Protein AF-A0A9D4IHL2-F1 (afdb_monomer_lite)

Radius of gyration: 20.91 Å; chains: 1; bounding box: 48×51×82 Å

Organism: Dreissena polymorpha (NCBI:txid45954)

Secondary structure (DSSP, 8-state):
------SHHHHTS-------STT---------SSPPPTT-EEEEEE--B-TTSPBPPPEEEEEEEPPPS---GGGTT---EEE--S-----BTTTB-TTSSTT-PPS-----PPPEE--TTSTT--S--EEEEEE-SSEEEEEEE--HHHHHT----EEEEEEEETTS-TTTTTS-TTTS-S-EEEET-SEEEEEPPTT--PPTT-EEEEEEEEESSSSEEEEEEPPPEE---PPP-----

Structure (mmCIF, N/CA/C/O backbone):
data_AF-A0A9D4IHL2-F1
#
_entry.id   AF-A0A9D4IHL2-F1
#
loop_
_atom_site.group_PDB
_atom_site.id
_atom_site.type_symbol
_atom_site.label_atom_id
_atom_site.label_alt_id
_atom_site.label_comp_id
_atom_site.label_asym_id
_atom_site.label_entity_id
_atom_site.label_seq_id
_atom_site.pdbx_PDB_ins_code
_atom_site.Cartn_x
_atom_site.Cartn_y
_atom_site.Cartn_z
_atom_site.occupancy
_atom_site.B_iso_or_equiv
_atom_site.auth_seq_id
_atom_site.auth_comp_id
_atom_site.auth_asym_id
_atom_site.auth_atom_id
_atom_site.pdbx_PDB_model_num
ATOM 1 N N . MET A 1 1 ? -15.116 -13.081 22.388 1.00 42.91 1 MET A N 1
ATOM 2 C CA . MET A 1 1 ? -14.919 -13.035 20.922 1.00 42.91 1 MET A CA 1
ATOM 3 C C . MET A 1 1 ? -14.470 -11.629 20.560 1.00 42.91 1 MET A C 1
ATOM 5 O O . MET A 1 1 ? -15.199 -10.700 20.874 1.00 42.91 1 MET A O 1
ATOM 9 N N . SER A 1 2 ? -13.275 -11.463 19.988 1.00 58.19 2 SER A N 1
ATOM 10 C CA . SER A 1 2 ? -12.812 -10.169 19.458 1.00 58.19 2 SER A CA 1
ATOM 11 C C . SER A 1 2 ? -13.475 -9.947 18.096 1.00 58.19 2 SER A C 1
ATOM 13 O O . SER A 1 2 ? -13.443 -10.844 17.255 1.00 58.19 2 SER A O 1
ATOM 15 N N . ARG A 1 3 ? -14.146 -8.805 17.913 1.00 71.06 3 ARG A N 1
ATOM 16 C CA . ARG A 1 3 ? -14.718 -8.399 16.623 1.00 71.06 3 ARG A CA 1
ATOM 17 C C . ARG A 1 3 ? -13.633 -7.654 15.849 1.00 71.06 3 ARG A C 1
ATOM 19 O O . ARG A 1 3 ? -12.960 -6.802 16.420 1.00 71.06 3 ARG A O 1
ATOM 26 N N . LYS A 1 4 ? -13.454 -7.994 14.575 1.00 71.06 4 LYS A N 1
ATOM 27 C CA . LYS A 1 4 ? -12.525 -7.324 13.661 1.00 71.06 4 LYS A CA 1
ATOM 28 C C . LYS A 1 4 ? -13.296 -6.838 12.444 1.00 71.06 4 LYS A C 1
ATOM 30 O O . LYS A 1 4 ? -14.158 -7.557 11.947 1.00 71.06 4 LYS A O 1
ATOM 35 N N . TYR A 1 5 ? -12.949 -5.644 11.985 1.00 71.88 5 TYR A N 1
ATOM 36 C CA . TYR A 1 5 ? -13.487 -5.023 10.782 1.00 71.88 5 TYR A CA 1
ATOM 37 C C . TYR A 1 5 ? -12.312 -4.474 9.965 1.00 71.88 5 TYR A C 1
ATOM 39 O O . TYR A 1 5 ? -11.357 -3.939 10.529 1.00 71.88 5 TYR A O 1
ATOM 47 N N . SER A 1 6 ? -12.384 -4.604 8.648 1.00 66.38 6 SER A N 1
ATOM 48 C CA . SER A 1 6 ? -11.385 -4.216 7.661 1.00 66.38 6 SER A CA 1
ATOM 49 C C . SER A 1 6 ? -11.986 -3.279 6.602 1.00 66.38 6 SER A C 1
ATOM 51 O O . SER A 1 6 ? -12.246 -3.677 5.468 1.00 66.38 6 SER A O 1
ATOM 53 N N . GLY A 1 7 ? -12.130 -1.994 6.934 1.00 68.31 7 GLY A N 1
ATOM 54 C CA . GLY A 1 7 ? -12.390 -0.955 5.935 1.00 68.31 7 GLY A CA 1
ATOM 55 C C . GLY A 1 7 ? -13.841 -0.506 5.802 1.00 68.31 7 GLY A C 1
ATOM 56 O O . GLY A 1 7 ? -14.363 0.166 6.691 1.00 68.31 7 GLY A O 1
ATOM 57 N N . GLN A 1 8 ? -14.436 -0.739 4.626 1.00 68.75 8 GLN A N 1
ATOM 58 C CA . GLN A 1 8 ? -15.663 -0.060 4.187 1.00 68.75 8 GLN A CA 1
ATOM 59 C C . GLN A 1 8 ? -16.888 -0.416 5.027 1.00 68.75 8 GLN A C 1
ATOM 61 O O . GLN A 1 8 ? -17.787 0.407 5.170 1.00 68.75 8 GLN A O 1
ATOM 66 N N . GLU A 1 9 ? -16.915 -1.609 5.608 1.00 74.19 9 GLU A N 1
ATOM 67 C CA . GLU A 1 9 ? -17.989 -2.064 6.476 1.00 74.19 9 GLU A CA 1
ATOM 68 C C . GLU A 1 9 ? -18.107 -1.230 7.744 1.00 74.19 9 GLU A C 1
ATOM 70 O O . GLU A 1 9 ? -19.196 -1.196 8.297 1.00 74.19 9 GLU A O 1
ATOM 75 N N . LEU A 1 10 ? -17.034 -0.560 8.189 1.00 78.56 10 LEU A N 1
ATOM 76 C CA . LEU A 1 10 ? -17.039 0.257 9.399 1.00 78.56 10 LEU A CA 1
ATOM 77 C C . LEU A 1 10 ? -17.552 1.672 9.122 1.00 78.56 10 LEU A C 1
ATOM 79 O O . LEU A 1 10 ? -18.313 2.193 9.925 1.00 78.56 10 LEU A O 1
ATOM 83 N N . SER A 1 11 ? -17.143 2.297 8.014 1.00 79.88 11 SER A N 1
ATOM 84 C CA . SER A 1 11 ? -17.382 3.725 7.733 1.00 79.88 11 SER A CA 1
ATOM 85 C C . SER A 1 11 ? -18.196 4.010 6.464 1.00 79.88 11 SER A C 1
ATOM 87 O O . SER A 1 11 ? -18.212 5.146 5.993 1.00 79.88 11 SER A O 1
ATOM 89 N N . ASN A 1 12 ? -18.832 2.994 5.866 1.00 78.56 12 ASN A N 1
ATOM 90 C CA . ASN A 1 12 ? -19.433 3.062 4.522 1.00 78.56 12 ASN A CA 1
ATOM 91 C C . ASN A 1 12 ? -18.451 3.547 3.436 1.00 78.56 12 ASN A C 1
ATOM 93 O O . ASN A 1 12 ? -18.837 4.162 2.443 1.00 78.56 12 ASN A O 1
ATOM 97 N N . GLY A 1 13 ? -17.165 3.244 3.615 1.00 80.25 13 GLY A N 1
ATOM 98 C CA . GLY A 1 13 ? -16.110 3.592 2.671 1.00 80.25 13 GLY A CA 1
ATOM 99 C C . GLY A 1 13 ? -15.293 4.822 3.053 1.00 80.25 13 GLY A C 1
ATOM 100 O O . GLY A 1 13 ? -15.181 5.195 4.221 1.00 80.25 13 GLY A O 1
ATOM 101 N N . VAL A 1 14 ? -14.626 5.389 2.047 1.00 84.25 14 VAL A N 1
ATOM 102 C CA . VAL A 1 14 ? -13.670 6.491 2.205 1.00 84.25 14 VAL A CA 1
ATOM 103 C C . VAL A 1 14 ? -14.413 7.816 2.342 1.00 84.25 14 VAL A C 1
ATOM 105 O O . VAL A 1 14 ? -15.276 8.134 1.529 1.00 84.25 14 VAL A O 1
ATOM 108 N N . VAL A 1 15 ? -14.027 8.618 3.335 1.00 87.69 15 VAL A N 1
ATOM 109 C CA . VAL A 1 15 ? -14.507 9.996 3.492 1.00 87.69 15 VAL A CA 1
ATOM 110 C C . VAL A 1 15 ? -13.559 10.945 2.761 1.00 87.69 15 VAL A C 1
ATOM 112 O O . VAL A 1 15 ? -12.395 11.076 3.137 1.00 87.69 15 VAL A O 1
ATOM 115 N N . THR A 1 16 ? -14.059 11.619 1.724 1.00 87.94 16 THR A N 1
ATOM 116 C CA . THR A 1 16 ? -13.277 12.575 0.925 1.00 87.94 16 THR A CA 1
ATOM 117 C C . THR A 1 16 ? -13.463 13.996 1.440 1.00 87.94 16 THR A C 1
ATOM 119 O O . THR A 1 16 ? -14.585 14.479 1.581 1.00 87.94 16 THR A O 1
ATOM 122 N N . ILE A 1 17 ? -12.350 14.691 1.665 1.00 87.38 17 ILE A N 1
ATOM 123 C CA . ILE A 1 17 ? -12.327 16.081 2.121 1.00 87.38 17 ILE A CA 1
ATOM 124 C C . ILE A 1 17 ? -11.672 16.923 1.032 1.00 87.38 17 ILE A C 1
ATOM 126 O O . ILE A 1 17 ? -10.515 16.699 0.682 1.00 87.38 17 ILE A O 1
ATOM 130 N N . HIS A 1 18 ? -12.404 17.902 0.507 1.00 83.69 18 HIS A N 1
ATOM 131 C CA . HIS A 1 18 ? -11.857 18.849 -0.458 1.00 83.69 18 HIS A CA 1
ATOM 132 C C . HIS A 1 18 ? -11.190 19.994 0.297 1.00 83.69 18 HIS A C 1
ATOM 134 O O . HIS A 1 18 ? -11.844 20.686 1.076 1.00 83.69 18 HIS A O 1
ATOM 140 N N . ASN A 1 19 ? -9.890 20.179 0.075 1.00 74.81 19 ASN A N 1
ATOM 141 C CA . ASN A 1 19 ? -9.146 21.294 0.640 1.00 74.81 19 ASN A CA 1
ATOM 142 C C . ASN A 1 19 ? -8.837 22.323 -0.453 1.00 74.81 19 ASN A C 1
ATOM 144 O O . ASN A 1 19 ? -7.924 22.138 -1.254 1.00 74.81 19 ASN A O 1
ATOM 148 N N . ASP A 1 20 ? -9.611 23.402 -0.474 1.00 69.56 20 ASP A N 1
ATOM 149 C CA . ASP A 1 20 ? -9.481 24.538 -1.388 1.00 69.56 20 ASP A CA 1
ATOM 150 C C . ASP A 1 20 ? -8.708 25.720 -0.767 1.00 69.56 20 ASP A C 1
ATOM 152 O O . ASP A 1 20 ? -8.526 26.754 -1.412 1.00 69.56 20 ASP A O 1
ATOM 156 N N . ARG A 1 21 ? -8.257 25.606 0.494 1.00 60.16 21 ARG A N 1
ATOM 157 C CA . ARG A 1 21 ? -7.785 26.749 1.292 1.00 60.16 21 ARG A CA 1
ATOM 158 C C . ARG A 1 21 ? -6.400 26.521 1.888 1.00 60.16 21 ARG A C 1
ATOM 160 O O . ARG A 1 21 ? -6.173 25.611 2.678 1.00 60.16 21 ARG A O 1
ATOM 167 N N . ASN A 1 22 ? -5.488 27.442 1.572 1.00 65.12 22 ASN A N 1
ATOM 168 C CA . ASN A 1 22 ? -4.110 27.492 2.065 1.00 65.12 22 ASN A CA 1
ATOM 169 C C . ASN A 1 22 ? -4.016 27.373 3.602 1.00 65.12 22 ASN A C 1
ATOM 171 O O . ASN A 1 22 ? -4.168 28.362 4.318 1.00 65.12 22 ASN A O 1
ATOM 175 N N . GLY A 1 23 ? -3.715 26.168 4.095 1.00 63.47 23 GLY A N 1
ATOM 176 C CA . GLY A 1 23 ? -3.166 25.929 5.434 1.00 63.47 23 GLY A CA 1
ATOM 177 C C . GLY A 1 23 ? -4.113 26.109 6.624 1.00 63.47 23 GLY A C 1
ATOM 178 O O . GLY A 1 23 ? -3.626 26.268 7.740 1.00 63.47 23 GLY A O 1
ATOM 179 N N . ARG A 1 24 ? -5.439 26.104 6.431 1.00 74.56 24 ARG A N 1
ATOM 180 C CA . ARG A 1 24 ? -6.391 26.105 7.557 1.00 74.56 24 ARG A CA 1
ATOM 181 C C . ARG A 1 24 ? -6.665 24.690 8.060 1.00 74.56 24 ARG A C 1
ATOM 183 O O . ARG A 1 24 ? -6.674 23.742 7.280 1.00 74.56 24 ARG A O 1
ATOM 190 N N . GLU A 1 25 ? -6.914 24.578 9.362 1.00 78.56 25 GLU A N 1
ATOM 191 C CA . GLU A 1 25 ? -7.430 23.357 9.978 1.00 78.56 25 GLU A CA 1
ATOM 192 C C . GLU A 1 25 ? -8.801 23.014 9.383 1.00 78.56 25 GLU A C 1
ATOM 194 O O . GLU A 1 25 ? -9.653 23.893 9.215 1.00 78.56 25 GLU A O 1
ATOM 199 N N . ILE A 1 26 ? -8.997 21.740 9.040 1.00 81.06 26 ILE A N 1
ATOM 200 C CA . ILE A 1 26 ? -10.263 21.223 8.527 1.00 81.06 26 ILE A CA 1
ATOM 201 C C . ILE A 1 26 ? -10.785 20.198 9.518 1.00 81.06 26 ILE A C 1
ATOM 203 O O . ILE A 1 26 ? -10.119 19.205 9.808 1.00 81.06 26 ILE A O 1
ATOM 207 N N . GLN A 1 27 ? -12.002 20.431 9.994 1.00 82.88 27 GLN A N 1
ATOM 208 C CA . GLN A 1 27 ? -12.731 19.479 10.810 1.00 82.88 27 GLN A CA 1
ATOM 209 C C . GLN A 1 27 ? -13.639 18.632 9.917 1.00 82.88 27 GLN A C 1
ATOM 211 O O . GLN A 1 27 ? -14.297 19.146 9.013 1.00 82.88 27 GLN A O 1
ATOM 216 N N . THR A 1 28 ? -13.679 17.331 10.182 1.00 85.50 28 THR A N 1
ATOM 217 C CA . THR A 1 28 ? -14.562 16.385 9.497 1.00 85.50 28 THR A CA 1
ATOM 218 C C . THR A 1 28 ? -15.201 15.437 10.505 1.00 85.50 28 THR A C 1
ATOM 220 O O . THR A 1 28 ? -14.764 15.347 11.655 1.00 85.50 28 THR A O 1
ATOM 223 N N . SER A 1 29 ? -16.226 14.711 10.072 1.00 85.81 29 SER A N 1
ATOM 224 C CA . SER A 1 29 ? -16.880 13.672 10.861 1.00 85.81 29 SER A CA 1
ATOM 225 C C . SER A 1 29 ? -16.954 12.388 10.050 1.00 85.81 29 SER A C 1
ATOM 227 O O . SER A 1 29 ? -17.260 12.409 8.859 1.00 85.81 29 SER A O 1
ATOM 229 N N . ILE A 1 30 ? -16.663 11.269 10.707 1.00 85.19 30 ILE A N 1
ATOM 230 C CA . ILE A 1 30 ? -16.758 9.932 10.125 1.00 85.19 30 ILE A CA 1
ATOM 231 C C . ILE A 1 30 ? -17.930 9.239 10.808 1.00 85.19 30 ILE A C 1
ATOM 233 O O . ILE A 1 30 ? -17.963 9.138 12.033 1.00 85.19 30 ILE A O 1
ATOM 237 N N . PHE A 1 31 ? -18.890 8.776 10.014 1.00 84.94 31 PHE A N 1
ATOM 238 C CA . PHE A 1 31 ? -20.023 8.007 10.512 1.00 84.94 31 PHE A CA 1
ATOM 239 C C . PHE A 1 31 ? -19.675 6.529 10.474 1.00 84.94 31 PHE A C 1
ATOM 241 O O . PHE A 1 31 ? -19.262 6.022 9.432 1.00 84.94 31 PHE A O 1
ATOM 248 N N . LEU A 1 32 ? -19.841 5.853 11.608 1.00 84.12 32 LEU A N 1
ATOM 249 C CA . LEU A 1 32 ? -19.610 4.421 11.704 1.00 84.12 32 LEU A CA 1
ATOM 250 C C . LEU A 1 32 ? -20.935 3.660 11.651 1.00 84.12 32 LEU A C 1
ATOM 252 O O . LEU A 1 32 ? -21.948 4.109 12.183 1.00 84.12 32 LEU A O 1
ATOM 256 N N . THR A 1 33 ? -20.921 2.499 11.011 1.00 83.69 33 THR A N 1
ATOM 257 C CA . THR A 1 33 ? -22.066 1.580 10.891 1.00 83.69 33 THR A CA 1
ATOM 258 C C . THR A 1 33 ? -22.251 0.713 12.137 1.00 83.69 33 THR A C 1
ATOM 260 O O . THR A 1 33 ? -23.300 0.095 12.321 1.00 83.69 33 THR A O 1
ATOM 263 N N . VAL A 1 34 ? -21.229 0.657 12.994 1.00 81.38 34 VAL A N 1
ATOM 264 C CA . VAL A 1 34 ? -21.207 -0.123 14.228 1.00 81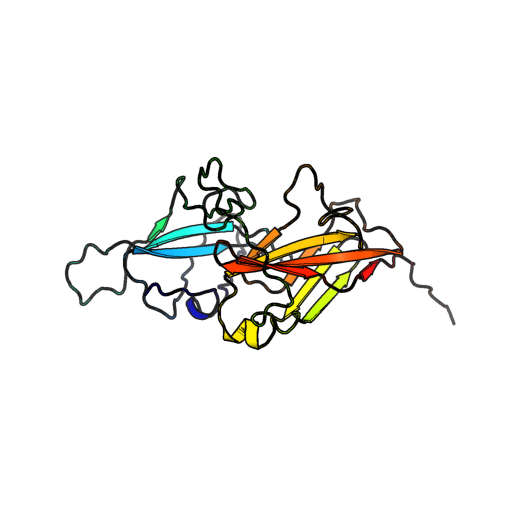.38 34 VAL A CA 1
ATOM 265 C C . VAL A 1 34 ? -20.892 0.777 15.411 1.00 81.38 34 VAL A C 1
ATOM 267 O O . VAL A 1 34 ? -20.119 1.731 15.314 1.00 81.38 34 VAL A O 1
ATOM 270 N N . LYS A 1 35 ? -21.483 0.438 16.556 1.00 82.00 35 LYS A N 1
ATOM 271 C CA . LYS A 1 35 ? -21.179 1.085 17.826 1.00 82.00 35 LYS A CA 1
ATOM 272 C C . LYS A 1 35 ? -19.836 0.588 18.347 1.00 82.00 35 LYS A C 1
ATOM 274 O O . LYS A 1 35 ? -19.642 -0.619 18.491 1.00 82.00 35 LYS A O 1
ATOM 279 N N . LEU A 1 36 ? -18.954 1.534 18.641 1.00 83.56 36 LEU A N 1
ATOM 280 C CA . LEU A 1 36 ? -17.664 1.278 19.264 1.00 83.56 36 LEU A CA 1
ATOM 281 C C . LEU A 1 36 ? -17.853 0.909 20.735 1.00 83.56 36 LEU A C 1
ATOM 283 O O . LEU A 1 36 ? -18.658 1.522 21.439 1.00 83.56 36 LEU A O 1
ATOM 287 N N . LEU A 1 37 ? -17.100 -0.080 21.199 1.00 84.12 37 LEU A N 1
ATOM 288 C CA . LEU A 1 37 ? -17.084 -0.504 22.594 1.00 84.12 37 LEU A CA 1
ATOM 289 C C . LEU A 1 37 ? -15.824 0.006 23.293 1.00 84.12 37 LEU A C 1
ATOM 291 O O . LEU A 1 37 ? -14.764 0.156 22.691 1.00 84.12 37 LEU A O 1
ATOM 295 N N . THR A 1 38 ? -15.929 0.251 24.596 1.00 84.38 38 THR A N 1
ATOM 296 C CA . THR A 1 38 ? -14.777 0.612 25.428 1.00 84.38 38 THR A CA 1
ATOM 297 C C . THR A 1 38 ? -13.658 -0.425 25.297 1.00 84.38 38 THR A C 1
ATOM 299 O O . THR A 1 38 ? -13.916 -1.629 25.296 1.00 84.38 38 THR A O 1
ATOM 302 N N . ASN A 1 39 ? -12.414 0.054 25.239 1.00 81.69 39 ASN A N 1
ATOM 303 C CA . ASN A 1 39 ? -11.190 -0.718 25.006 1.00 81.69 39 ASN A CA 1
ATOM 304 C C . ASN A 1 39 ? -11.039 -1.295 23.588 1.00 81.69 39 ASN A C 1
ATOM 306 O O . ASN A 1 39 ? -10.085 -2.035 23.337 1.00 81.69 39 ASN A O 1
ATOM 310 N N . GLU A 1 40 ? -11.930 -0.968 22.647 1.00 85.06 40 GLU A N 1
ATOM 311 C CA . GLU A 1 40 ? -11.660 -1.225 21.233 1.00 85.06 40 GLU A CA 1
ATOM 312 C C . GLU A 1 40 ? -10.584 -0.273 20.699 1.00 85.06 40 GLU A C 1
ATOM 314 O O . GLU A 1 40 ? -10.405 0.851 21.182 1.00 85.06 40 GLU A O 1
ATOM 319 N N . LYS A 1 41 ? -9.868 -0.749 19.677 1.00 82.69 41 LYS A N 1
ATOM 320 C CA . LYS A 1 41 ? -8.871 0.026 18.942 1.00 82.69 41 LYS A CA 1
ATOM 321 C C . LYS A 1 41 ? -9.367 0.322 17.540 1.00 82.69 41 LYS A C 1
ATOM 323 O O . LYS A 1 41 ? -9.893 -0.561 16.866 1.00 82.69 41 LYS A O 1
ATOM 328 N N . ILE A 1 42 ? -9.135 1.546 17.089 1.00 83.50 42 ILE A N 1
ATOM 329 C CA . ILE A 1 42 ? -9.474 2.004 15.744 1.00 83.50 42 ILE A CA 1
ATOM 330 C C . ILE A 1 42 ? -8.197 2.471 15.072 1.00 83.50 42 ILE A C 1
ATOM 332 O O . ILE A 1 42 ? -7.428 3.233 15.652 1.00 83.50 42 ILE A O 1
ATOM 336 N N . ILE A 1 43 ? -7.994 2.051 13.829 1.00 82.12 43 ILE A N 1
ATOM 337 C CA . ILE A 1 43 ? -6.904 2.551 12.997 1.00 82.12 43 ILE A CA 1
ATOM 338 C C . ILE A 1 43 ? -7.495 3.520 11.984 1.00 82.12 43 ILE A C 1
ATOM 340 O O . ILE A 1 43 ? -8.261 3.125 11.107 1.00 82.12 43 ILE A O 1
ATOM 344 N N . LEU A 1 44 ? -7.112 4.790 12.082 1.00 83.50 44 LEU A N 1
ATOM 345 C CA . LEU A 1 44 ? -7.450 5.796 11.083 1.00 83.50 44 LEU A CA 1
ATOM 346 C C . LEU A 1 44 ? -6.317 5.875 10.062 1.00 83.50 44 LEU A C 1
ATOM 348 O O . LEU A 1 44 ? -5.152 6.003 10.431 1.00 83.50 44 LEU A O 1
ATOM 352 N N . SER A 1 45 ? -6.667 5.789 8.777 1.00 84.19 45 SER A N 1
ATOM 353 C CA . SER A 1 45 ? -5.737 5.929 7.652 1.00 84.19 45 SER A CA 1
ATOM 354 C C . SER A 1 45 ? -6.071 7.186 6.851 1.00 84.19 45 SER A C 1
ATOM 356 O O . SER A 1 45 ? -7.226 7.389 6.486 1.00 84.19 45 SER A O 1
ATOM 358 N N . LEU A 1 46 ? -5.066 8.011 6.558 1.00 86.44 46 LEU A N 1
ATOM 359 C CA . LEU A 1 46 ? -5.197 9.276 5.834 1.00 86.44 46 LEU A CA 1
ATOM 360 C C . LEU A 1 46 ? -4.191 9.342 4.683 1.00 86.44 46 LEU A C 1
ATOM 362 O O . LEU A 1 46 ? -3.036 8.951 4.831 1.00 86.44 46 LEU A O 1
ATOM 366 N N . TRP A 1 47 ? -4.605 9.884 3.544 1.00 89.06 47 TRP A N 1
ATOM 367 C CA . TRP A 1 47 ? -3.717 10.239 2.440 1.00 89.06 47 TRP A CA 1
ATOM 368 C C . TRP A 1 47 ? -4.219 11.510 1.765 1.00 89.06 47 TRP A C 1
ATOM 370 O O . TRP A 1 47 ? -5.402 11.838 1.836 1.00 89.06 47 TRP A O 1
ATOM 380 N N . ALA A 1 48 ? -3.311 12.212 1.097 1.00 89.31 48 ALA A N 1
ATOM 381 C CA . ALA A 1 48 ? -3.653 13.316 0.217 1.00 89.31 48 ALA A CA 1
ATOM 382 C C . ALA A 1 48 ? -3.789 12.807 -1.220 1.00 89.31 48 ALA A C 1
ATOM 384 O O . ALA A 1 48 ? -3.059 11.907 -1.638 1.00 89.31 48 ALA A O 1
ATOM 385 N N . GLU A 1 49 ? -4.696 13.406 -1.979 1.00 89.81 49 GLU A N 1
ATOM 386 C CA . GLU A 1 49 ? -4.832 13.203 -3.416 1.00 89.81 49 GLU A CA 1
ATOM 387 C C . GLU A 1 49 ? -4.766 14.567 -4.096 1.00 89.81 49 GLU A C 1
ATOM 389 O O . GLU A 1 49 ? -5.393 15.523 -3.637 1.00 89.81 49 GLU A O 1
ATOM 394 N N . ASN A 1 50 ? -3.946 14.687 -5.137 1.00 86.25 50 ASN A N 1
ATOM 395 C CA . ASN A 1 50 ? -3.858 15.928 -5.899 1.00 86.25 50 ASN A CA 1
ATOM 396 C C . ASN A 1 50 ? -4.906 15.962 -7.027 1.00 86.25 50 ASN A C 1
ATOM 398 O O . ASN A 1 50 ? -5.567 14.972 -7.326 1.00 86.25 50 ASN A O 1
ATOM 402 N N . ASN A 1 51 ? -5.005 17.096 -7.721 1.00 85.25 51 ASN A N 1
ATOM 403 C CA . ASN A 1 51 ? -5.996 17.307 -8.786 1.00 85.25 51 ASN A CA 1
ATOM 404 C C . ASN A 1 51 ? -5.831 16.404 -10.027 1.00 85.25 51 ASN A C 1
ATOM 406 O O . ASN A 1 51 ? -6.658 16.472 -10.931 1.00 85.25 51 ASN A O 1
ATOM 410 N N . VAL A 1 52 ? -4.769 15.596 -10.103 1.00 83.44 52 VAL A N 1
ATOM 411 C CA . VAL A 1 52 ? -4.534 14.624 -11.186 1.00 83.44 52 VAL A CA 1
ATOM 412 C C . VAL A 1 52 ? -4.662 13.173 -10.705 1.00 83.44 52 VAL A C 1
ATOM 414 O O . VAL A 1 52 ? -4.268 12.253 -11.414 1.00 83.44 52 VAL A O 1
ATOM 417 N N . GLY A 1 53 ? -5.195 12.958 -9.498 1.00 83.12 53 GLY A N 1
ATOM 418 C CA . GLY A 1 53 ? -5.459 11.630 -8.943 1.00 83.12 53 GLY A CA 1
ATOM 419 C C . GLY A 1 53 ? -4.242 10.922 -8.337 1.00 83.12 53 GLY A C 1
ATOM 420 O O . GLY A 1 53 ? -4.327 9.745 -7.975 1.00 83.12 53 GLY A O 1
ATOM 421 N N . LEU A 1 54 ? -3.096 11.608 -8.208 1.00 86.12 54 LEU A N 1
ATOM 422 C CA . LEU A 1 54 ? -1.921 11.045 -7.540 1.00 86.12 54 LEU A CA 1
ATOM 423 C C . LEU A 1 54 ? -2.118 11.089 -6.030 1.00 86.12 54 LEU A C 1
ATOM 425 O O . LEU A 1 54 ? -2.347 12.148 -5.441 1.00 86.12 54 LEU A O 1
ATOM 429 N N . LYS A 1 55 ? -1.976 9.919 -5.412 1.00 89.31 55 LYS A N 1
ATOM 430 C CA . LYS A 1 55 ? -2.182 9.704 -3.983 1.00 89.31 55 LYS A CA 1
ATOM 431 C C . LYS A 1 55 ? -0.840 9.701 -3.248 1.00 89.31 55 LYS A C 1
ATOM 433 O O . LYS A 1 55 ? 0.127 9.104 -3.714 1.00 89.31 55 LYS A O 1
ATOM 438 N N . SER A 1 56 ? -0.781 10.336 -2.081 1.00 87.44 56 SER A N 1
ATOM 439 C CA . SER A 1 56 ? 0.379 10.261 -1.193 1.00 87.44 56 SER A CA 1
ATOM 440 C C . SER A 1 56 ? 0.495 8.885 -0.528 1.00 87.44 56 SER A C 1
ATOM 442 O O . SER A 1 56 ? -0.437 8.067 -0.545 1.00 87.44 56 SER A O 1
ATOM 444 N N . SER A 1 57 ? 1.623 8.666 0.151 1.00 83.69 57 SER A N 1
ATOM 445 C CA . SER A 1 57 ? 1.749 7.607 1.154 1.00 83.69 57 SER A CA 1
ATOM 446 C C . SER A 1 57 ? 0.655 7.731 2.218 1.00 83.69 57 SER A C 1
ATOM 448 O O . SER A 1 57 ? 0.204 8.840 2.526 1.00 83.69 57 SER A O 1
ATOM 450 N N . VAL A 1 58 ? 0.238 6.592 2.771 1.00 84.50 58 VAL A N 1
ATOM 451 C CA . VAL A 1 58 ? -0.803 6.526 3.803 1.00 84.50 58 VAL A CA 1
ATOM 452 C C . VAL A 1 58 ? -0.196 6.799 5.175 1.00 84.50 58 VAL A C 1
ATOM 454 O O . VAL A 1 58 ? 0.682 6.068 5.627 1.00 84.50 58 VAL A O 1
ATOM 457 N N . ALA A 1 59 ? -0.689 7.831 5.850 1.00 82.62 59 ALA A N 1
ATOM 458 C CA . ALA A 1 59 ? -0.458 8.053 7.268 1.00 82.62 59 ALA A CA 1
ATOM 459 C C . ALA A 1 59 ? -1.470 7.262 8.095 1.00 82.62 59 ALA A C 1
ATOM 461 O O . ALA A 1 59 ? -2.632 7.144 7.703 1.00 82.62 59 ALA A O 1
ATOM 462 N N . ARG A 1 60 ? -1.044 6.741 9.247 1.00 81.94 60 ARG A N 1
ATOM 463 C CA . ARG A 1 60 ? -1.924 6.032 10.177 1.00 81.94 60 ARG A CA 1
ATOM 464 C C . ARG A 1 60 ? -1.835 6.597 11.574 1.00 81.94 60 ARG A C 1
ATOM 466 O O . ARG A 1 60 ? -0.832 7.203 11.929 1.00 81.94 60 ARG A O 1
ATOM 473 N N . VAL A 1 61 ? -2.892 6.373 12.341 1.00 82.12 61 VAL A N 1
ATOM 474 C CA . VAL A 1 61 ? -2.925 6.601 13.782 1.00 82.12 61 VAL A CA 1
ATOM 475 C C . VAL A 1 61 ? -3.836 5.565 14.434 1.00 82.12 61 VAL A C 1
ATOM 477 O O . VAL A 1 61 ? -4.896 5.247 13.893 1.00 82.12 61 VAL A O 1
ATOM 480 N N . SER A 1 62 ? -3.408 5.032 15.578 1.00 84.00 62 SER A N 1
ATOM 481 C CA . SER A 1 62 ? -4.250 4.177 16.420 1.00 84.00 62 SER A CA 1
ATOM 482 C C . SER A 1 62 ? -4.946 5.012 17.486 1.00 84.00 62 SER A C 1
ATOM 484 O O . SER A 1 62 ? -4.334 5.889 18.102 1.00 84.00 62 SER A O 1
ATOM 486 N N . LEU A 1 63 ? -6.226 4.727 17.687 1.00 86.00 63 LEU A N 1
ATOM 487 C CA . LEU A 1 63 ? -7.112 5.385 18.635 1.00 86.00 63 LEU A CA 1
ATOM 488 C C . LEU A 1 63 ? -7.688 4.337 19.589 1.00 86.00 63 LEU A C 1
ATOM 490 O O . LEU A 1 63 ? -8.223 3.327 19.130 1.00 86.00 63 LEU A O 1
ATOM 494 N N . ASN A 1 64 ? -7.619 4.594 20.891 1.00 87.75 64 ASN A N 1
ATOM 495 C CA . ASN A 1 64 ? -8.286 3.796 21.914 1.00 87.75 64 ASN A CA 1
ATOM 496 C C . ASN A 1 64 ? -9.648 4.405 22.247 1.00 87.75 64 ASN A C 1
ATOM 498 O O . ASN A 1 64 ? -9.756 5.611 22.490 1.00 87.75 64 ASN A O 1
ATOM 502 N N . VAL A 1 65 ? -10.680 3.563 22.284 1.00 87.81 65 VAL A N 1
ATOM 503 C CA . VAL A 1 65 ? -12.020 3.952 22.732 1.00 87.81 65 VAL A CA 1
ATOM 504 C C . VAL A 1 65 ? -12.045 3.928 24.254 1.00 87.81 65 VAL A C 1
ATOM 506 O O . VAL A 1 65 ? -11.998 2.861 24.873 1.00 87.81 65 VAL A O 1
ATOM 509 N N . LEU A 1 66 ? -12.109 5.106 24.869 1.00 86.12 66 LEU A N 1
ATOM 510 C CA . LEU A 1 66 ? -12.125 5.230 26.320 1.00 86.12 66 LEU A CA 1
ATOM 511 C C . LEU A 1 66 ? -13.544 5.084 26.878 1.00 86.12 66 LEU A C 1
ATOM 513 O O . LEU A 1 66 ? -14.543 5.293 26.188 1.00 86.12 66 LEU A O 1
ATOM 517 N N . GLN A 1 67 ? -13.636 4.725 28.157 1.00 80.19 67 GLN A N 1
ATOM 518 C CA . GLN A 1 67 ? -14.913 4.713 28.860 1.00 80.19 67 GLN A CA 1
ATOM 519 C C . GLN A 1 67 ? -15.404 6.152 29.051 1.00 80.19 67 GLN A C 1
ATOM 521 O O . GLN A 1 67 ? -14.652 7.002 29.532 1.00 80.19 67 GLN A O 1
ATOM 526 N N . SER A 1 68 ? -16.663 6.427 28.698 1.00 69.75 68 SER A N 1
ATOM 527 C CA . SER A 1 68 ? -17.288 7.705 29.049 1.00 69.75 68 SER A CA 1
ATOM 528 C C . SER A 1 68 ? -17.520 7.764 30.562 1.00 69.75 68 SER A C 1
ATOM 530 O O . SER A 1 68 ? -17.926 6.779 31.177 1.00 69.75 68 SER A O 1
ATOM 532 N N . SER A 1 69 ? -17.256 8.915 31.178 1.00 60.12 69 SER A N 1
ATOM 533 C CA . SER A 1 69 ? -17.404 9.125 32.624 1.00 60.12 69 SER A CA 1
ATOM 534 C C . SER A 1 69 ? -18.864 9.245 33.087 1.00 60.12 69 SER A C 1
ATOM 536 O O . SER A 1 69 ? -19.116 9.325 34.290 1.00 60.12 69 SER A O 1
ATOM 538 N N . SER A 1 70 ? -19.836 9.247 32.169 1.00 57.72 70 SER A N 1
ATOM 539 C CA . SER A 1 70 ? -21.262 9.290 32.496 1.00 57.72 70 SER A CA 1
ATOM 540 C C . SER A 1 70 ? -21.759 7.913 32.954 1.00 57.72 70 SER A C 1
ATOM 542 O O . SER A 1 70 ? -21.915 6.994 32.154 1.00 57.72 70 SER A O 1
ATOM 544 N N . SER A 1 71 ? -22.071 7.778 34.245 1.00 52.38 71 SER A N 1
ATOM 545 C CA . SER A 1 71 ? -22.590 6.557 34.889 1.00 52.38 71 SER A CA 1
ATOM 546 C C . SER A 1 71 ? -24.004 6.136 34.455 1.00 52.38 71 SER A C 1
ATOM 548 O O . SER A 1 71 ? -24.563 5.201 35.022 1.00 52.38 71 SER A O 1
ATOM 550 N N . ASN A 1 72 ? -24.608 6.830 33.489 1.00 52.88 72 ASN A N 1
ATOM 551 C CA . ASN A 1 72 ? -25.955 6.549 33.014 1.00 52.88 72 ASN A CA 1
ATOM 552 C C . ASN A 1 72 ? -25.870 5.774 31.695 1.00 52.88 72 ASN A C 1
ATOM 554 O O . ASN A 1 72 ? -25.531 6.330 30.653 1.00 52.88 72 ASN A O 1
ATOM 558 N N . GLU A 1 73 ? -26.220 4.487 31.744 1.00 50.75 73 GLU A N 1
ATOM 559 C CA . GLU A 1 73 ? -26.173 3.525 30.626 1.00 50.75 73 GLU A CA 1
ATOM 560 C C . GLU A 1 73 ? -26.974 3.951 29.374 1.00 50.75 73 GLU A C 1
ATOM 562 O O . GLU A 1 73 ? -26.813 3.367 28.301 1.00 50.75 73 GLU A O 1
ATOM 567 N N . VAL A 1 74 ? -27.805 4.990 29.502 1.00 51.19 74 VAL A N 1
ATOM 568 C CA . VAL A 1 74 ? -28.695 5.535 28.469 1.00 51.19 74 VAL A CA 1
ATOM 569 C C . VAL A 1 74 ? -27.968 6.478 27.486 1.00 51.19 74 VAL A C 1
ATOM 571 O O . VAL A 1 74 ? -28.471 6.694 26.391 1.00 51.19 74 VAL A O 1
ATOM 574 N N . GLU A 1 75 ? -26.764 6.980 27.801 1.00 49.84 75 GLU A N 1
ATOM 575 C CA . GLU A 1 75 ? -26.032 7.980 26.984 1.00 49.84 75 GLU A CA 1
ATOM 576 C C . GLU A 1 75 ? -24.725 7.462 26.344 1.00 49.84 75 GLU A C 1
ATOM 578 O O . GLU A 1 75 ? -23.804 8.223 26.058 1.00 49.84 75 GLU A O 1
ATOM 583 N N . ASN A 1 76 ? -24.617 6.161 26.068 1.00 55.84 76 ASN A N 1
ATOM 584 C CA . ASN A 1 76 ? -23.399 5.537 25.521 1.00 55.84 76 ASN A CA 1
ATOM 585 C C . ASN A 1 76 ? -23.102 5.846 24.030 1.00 55.84 76 ASN A C 1
ATOM 587 O O . ASN A 1 76 ? -22.445 5.039 23.374 1.00 55.84 76 ASN A O 1
ATOM 591 N N . ASP A 1 77 ? -23.623 6.927 23.449 1.00 64.06 77 ASP A N 1
ATOM 592 C CA . ASP A 1 77 ? -23.470 7.232 22.010 1.00 64.06 77 ASP A CA 1
ATOM 593 C C . ASP A 1 77 ? -22.341 8.228 21.704 1.00 64.06 77 ASP A C 1
ATOM 595 O O . ASP A 1 77 ? -22.050 8.510 20.542 1.00 64.06 77 ASP A O 1
ATOM 599 N N . TRP A 1 78 ? -21.661 8.730 22.735 1.00 73.12 78 TRP A N 1
ATOM 600 C CA . TRP A 1 78 ? -20.492 9.591 22.599 1.00 73.12 78 TRP A CA 1
ATOM 601 C C . TRP A 1 78 ? -19.445 9.241 23.662 1.00 73.12 78 TRP A C 1
ATOM 603 O O . TRP A 1 78 ? -19.762 8.780 24.757 1.00 73.12 78 TRP A O 1
ATOM 613 N N . GLY A 1 79 ? -18.172 9.442 23.332 1.00 77.62 79 GLY A N 1
ATOM 614 C CA . GLY A 1 79 ? -17.064 9.144 24.231 1.00 77.62 79 GLY A CA 1
ATOM 615 C C . GLY A 1 79 ? -15.735 9.642 23.668 1.00 77.62 79 GLY A C 1
ATOM 616 O O . GLY A 1 79 ? -15.629 9.877 22.459 1.00 77.62 79 GLY A O 1
ATOM 617 N N . PRO A 1 80 ? -14.723 9.852 24.525 1.00 85.50 80 PRO A N 1
ATOM 618 C CA . PRO A 1 80 ? -13.425 10.319 24.072 1.00 85.50 80 PRO A CA 1
ATOM 619 C C . PRO A 1 80 ? -12.640 9.208 23.363 1.00 85.50 80 PRO A C 1
ATOM 621 O O . PRO A 1 80 ? -12.682 8.038 23.749 1.00 85.50 80 PRO A O 1
ATOM 624 N N . LEU A 1 81 ? -11.882 9.609 22.342 1.00 88.00 81 LEU A N 1
ATOM 625 C CA . LEU A 1 81 ? -10.877 8.776 21.687 1.00 88.00 81 LEU A CA 1
ATOM 626 C C . LEU A 1 81 ? -9.491 9.274 22.083 1.00 88.00 81 LEU A C 1
ATOM 628 O O . LEU A 1 81 ? -9.211 10.472 22.001 1.00 88.00 81 LEU A O 1
ATOM 632 N N . GLU A 1 82 ? -8.617 8.359 22.481 1.00 87.62 82 GLU A N 1
ATOM 633 C CA . GLU A 1 82 ? -7.233 8.679 22.817 1.00 87.62 82 GLU A CA 1
ATOM 634 C C . GLU A 1 82 ? -6.288 8.213 21.714 1.00 87.62 82 GLU A C 1
ATOM 636 O O . GLU A 1 82 ? -6.282 7.042 21.342 1.00 87.62 82 GLU A O 1
ATOM 641 N N . ILE A 1 83 ? -5.467 9.131 21.199 1.00 85.81 83 ILE A N 1
ATOM 642 C CA . ILE A 1 83 ? -4.397 8.800 20.253 1.00 85.81 83 ILE A CA 1
ATOM 643 C C . ILE A 1 83 ? -3.272 8.079 20.992 1.00 85.81 83 ILE A C 1
ATOM 645 O O . ILE A 1 83 ? -2.689 8.636 21.923 1.00 85.81 83 ILE A O 1
ATOM 649 N N . GLU A 1 84 ? -2.887 6.898 20.507 1.00 79.94 84 GLU A N 1
ATOM 650 C CA . GLU A 1 84 ? -1.678 6.223 20.978 1.00 79.94 84 GLU A CA 1
ATOM 651 C C . GLU A 1 84 ? -0.432 6.988 20.514 1.00 79.94 84 GLU A C 1
ATOM 653 O O . GLU A 1 84 ? -0.062 6.979 19.337 1.00 79.94 84 GLU A O 1
ATOM 658 N N . LYS A 1 85 ? 0.229 7.673 21.454 1.00 68.75 85 LYS A N 1
ATOM 659 C CA . LYS A 1 85 ? 1.485 8.394 21.217 1.00 68.75 85 LYS A CA 1
ATOM 660 C C . LYS A 1 85 ? 2.665 7.562 21.718 1.00 68.75 85 LYS A C 1
ATOM 662 O O . LYS A 1 85 ? 2.652 7.094 22.848 1.00 68.75 85 LYS A O 1
ATOM 667 N N . HIS A 1 86 ? 3.701 7.418 20.890 1.00 57.69 86 HIS A N 1
ATOM 668 C CA . HIS A 1 86 ? 5.052 6.952 21.265 1.00 57.69 86 HIS A CA 1
ATOM 669 C C . HIS A 1 86 ? 5.205 5.528 21.845 1.00 57.69 86 HIS A C 1
ATOM 671 O O . HIS A 1 86 ? 6.325 5.118 22.131 1.00 57.69 86 HIS A O 1
ATOM 677 N N . SER A 1 87 ? 4.134 4.750 22.004 1.00 57.59 87 SER A N 1
ATOM 678 C CA . SER A 1 87 ? 4.185 3.369 22.516 1.00 57.59 87 SER A CA 1
ATOM 679 C C . SER A 1 87 ? 3.192 2.471 21.783 1.00 57.59 87 SER A C 1
ATOM 681 O O . SER A 1 87 ? 2.393 1.771 22.399 1.00 57.59 87 SER A O 1
ATOM 683 N N . CYS A 1 88 ? 3.198 2.531 20.449 1.00 63.16 88 CYS A N 1
ATOM 684 C CA . CYS A 1 88 ? 2.292 1.697 19.671 1.00 63.16 88 CYS A CA 1
ATOM 685 C C . CYS A 1 88 ? 2.705 0.246 19.728 1.00 63.16 88 CYS A C 1
ATOM 687 O O . CYS A 1 88 ? 3.875 -0.107 19.586 1.00 63.16 88 CYS A O 1
ATOM 689 N N . VAL A 1 89 ? 1.687 -0.592 19.834 1.00 62.47 89 VAL A N 1
ATOM 690 C CA . VAL A 1 89 ? 1.822 -2.011 19.563 1.00 62.47 89 VAL A CA 1
ATOM 691 C C . VAL A 1 89 ? 2.243 -2.167 18.102 1.00 62.47 89 VAL A C 1
ATOM 693 O O . VAL A 1 89 ? 1.638 -1.573 17.205 1.00 62.47 89 VAL A O 1
ATOM 696 N N . VAL A 1 90 ? 3.292 -2.954 17.868 1.00 68.00 90 VAL A N 1
ATOM 697 C CA . VAL A 1 90 ? 3.632 -3.414 16.523 1.00 68.00 90 VAL A CA 1
ATOM 698 C C . VAL A 1 90 ? 2.442 -4.200 15.993 1.00 68.00 90 VAL A C 1
ATOM 700 O O . VAL A 1 90 ? 2.063 -5.229 16.551 1.00 68.00 90 VAL A O 1
ATOM 703 N N . HIS A 1 91 ? 1.809 -3.662 14.955 1.00 69.56 91 HIS A N 1
ATOM 704 C CA . HIS A 1 91 ? 0.556 -4.203 14.444 1.00 69.56 91 HIS A CA 1
ATOM 705 C C . HIS A 1 91 ? 0.803 -5.379 13.498 1.00 69.56 91 HIS A C 1
ATOM 707 O O . HIS A 1 91 ? -0.052 -6.249 13.356 1.00 69.56 91 HIS A O 1
ATOM 713 N N . PHE A 1 92 ? 1.982 -5.423 12.875 1.00 76.38 92 PHE A N 1
ATOM 714 C CA . PHE A 1 92 ? 2.373 -6.480 11.955 1.00 76.38 92 PHE A CA 1
ATOM 715 C C . PHE A 1 92 ? 3.796 -6.968 12.223 1.00 76.38 92 PHE A C 1
ATOM 717 O O . PHE A 1 92 ? 4.664 -6.194 12.612 1.00 76.38 92 PHE A O 1
ATOM 724 N N . CYS A 1 93 ? 4.062 -8.239 11.931 1.00 79.00 93 CYS A N 1
ATOM 725 C CA . CYS A 1 93 ? 5.352 -8.913 12.120 1.00 79.00 93 CYS A CA 1
ATOM 726 C C . CYS A 1 93 ? 6.545 -8.223 11.427 1.00 79.00 93 CYS A C 1
ATOM 728 O O . CYS A 1 93 ? 7.692 -8.497 11.760 1.00 79.00 93 CYS A O 1
ATOM 730 N N . ASN A 1 94 ? 6.301 -7.311 10.476 1.00 78.38 94 ASN A N 1
ATOM 731 C CA . ASN A 1 94 ? 7.330 -6.500 9.820 1.00 78.38 94 ASN A CA 1
ATOM 732 C C . ASN A 1 94 ? 7.694 -5.215 10.590 1.00 78.38 94 ASN A C 1
ATOM 734 O O . ASN A 1 94 ? 8.219 -4.279 9.990 1.00 78.38 94 ASN A O 1
ATOM 738 N N . ASN A 1 95 ? 7.409 -5.162 11.896 1.00 74.44 95 ASN A N 1
ATOM 739 C CA . ASN A 1 95 ? 7.619 -4.005 12.774 1.00 74.44 95 ASN A CA 1
ATOM 740 C C . ASN A 1 95 ? 6.895 -2.733 12.315 1.00 74.44 95 ASN A C 1
ATOM 742 O O . ASN A 1 95 ? 7.286 -1.622 12.678 1.00 74.44 95 ASN A O 1
ATOM 746 N N . ASP A 1 96 ? 5.829 -2.886 11.528 1.00 73.81 96 ASP A N 1
ATOM 747 C CA . ASP A 1 96 ? 4.996 -1.758 11.145 1.00 73.81 96 ASP A CA 1
ATOM 748 C C . ASP A 1 96 ? 4.121 -1.321 12.323 1.00 73.81 96 ASP A C 1
ATOM 750 O O . ASP A 1 96 ? 3.508 -2.139 13.022 1.00 73.81 96 ASP A O 1
ATOM 754 N N . CYS A 1 97 ? 4.079 -0.015 12.558 1.00 71.62 97 CYS A N 1
ATOM 755 C CA . CYS A 1 97 ? 3.349 0.555 13.672 1.00 71.62 97 CYS A CA 1
ATOM 756 C C . CYS A 1 97 ? 2.720 1.893 13.299 1.00 71.62 97 CYS A C 1
ATOM 758 O O . CYS A 1 97 ? 3.276 2.726 12.587 1.00 71.62 97 CYS A O 1
ATOM 760 N N . THR A 1 98 ? 1.534 2.126 13.844 1.00 71.69 98 THR A N 1
ATOM 761 C CA . THR A 1 98 ? 0.685 3.264 13.485 1.00 71.69 98 THR A CA 1
ATOM 762 C C . THR A 1 98 ? 1.120 4.598 14.089 1.00 71.69 98 THR A C 1
ATOM 764 O O . THR A 1 98 ? 0.463 5.591 13.826 1.00 71.69 98 THR A O 1
ATOM 767 N N . CYS A 1 99 ? 2.157 4.653 14.930 1.00 66.56 99 CYS A N 1
ATOM 768 C CA . CYS A 1 99 ? 2.711 5.924 15.429 1.00 66.56 99 CYS A CA 1
ATOM 769 C C . CYS A 1 99 ? 4.145 6.190 14.988 1.00 66.56 99 CYS A C 1
ATOM 771 O O . CYS A 1 99 ? 4.740 7.175 15.434 1.00 66.56 99 CYS A O 1
ATOM 773 N N . ALA A 1 100 ? 4.709 5.358 14.113 1.00 63.38 100 ALA A N 1
ATOM 774 C CA . ALA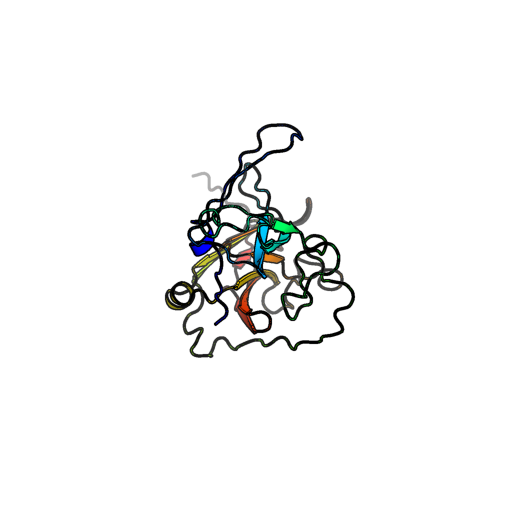 A 1 100 ? 5.916 5.756 13.417 1.00 63.38 100 ALA A CA 1
ATOM 775 C C . ALA A 1 100 ? 5.602 6.838 12.375 1.00 63.38 100 ALA A C 1
ATOM 777 O O . ALA A 1 100 ? 4.471 7.009 11.912 1.00 63.38 100 ALA A O 1
ATOM 778 N N . ILE A 1 101 ? 6.645 7.577 11.994 1.00 65.88 101 ILE A N 1
ATOM 779 C CA . ILE A 1 101 ? 6.612 8.449 10.818 1.00 65.88 101 ILE A CA 1
ATOM 780 C C . ILE A 1 101 ? 6.175 7.605 9.615 1.00 65.88 101 ILE A C 1
ATOM 782 O O . ILE A 1 101 ? 6.644 6.481 9.458 1.00 65.88 101 ILE A O 1
ATOM 786 N N . VAL A 1 102 ? 5.313 8.163 8.761 1.00 66.88 102 VAL A N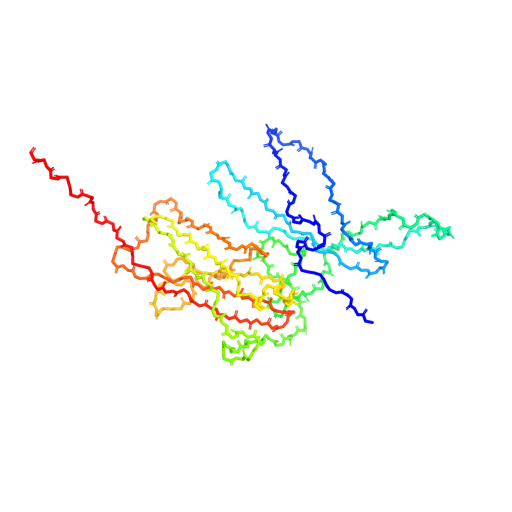 1
ATOM 787 C CA . VAL A 1 102 ? 4.779 7.500 7.561 1.00 66.88 102 VAL A CA 1
ATOM 788 C C . VAL A 1 102 ? 5.861 6.708 6.821 1.00 66.88 102 VAL A C 1
ATOM 790 O O . VAL A 1 102 ? 6.851 7.277 6.357 1.00 66.88 102 VAL A O 1
ATOM 793 N N . GLY A 1 103 ? 5.650 5.395 6.701 1.00 61.94 103 GLY A N 1
ATOM 794 C CA . GLY A 1 103 ? 6.545 4.488 5.983 1.00 61.94 103 GLY A CA 1
ATOM 795 C C . GLY A 1 103 ? 7.817 4.081 6.734 1.00 61.94 103 GLY A C 1
ATOM 796 O O . GLY A 1 103 ? 8.736 3.569 6.097 1.00 61.94 103 GLY A O 1
ATOM 797 N N . ARG A 1 104 ? 7.908 4.304 8.052 1.00 69.50 104 ARG A N 1
ATOM 798 C CA . ARG A 1 104 ? 9.013 3.805 8.885 1.00 69.50 104 ARG A CA 1
ATOM 799 C C . ARG A 1 104 ? 8.533 2.734 9.869 1.00 69.50 104 ARG A C 1
ATOM 801 O O . ARG A 1 104 ? 7.451 2.889 10.423 1.00 69.50 104 ARG A O 1
ATOM 808 N N . PRO A 1 105 ? 9.336 1.688 10.122 1.00 71.25 105 PRO A N 1
ATOM 809 C CA . PRO A 1 105 ? 9.048 0.733 11.184 1.00 71.25 105 PRO A CA 1
ATOM 810 C C . PRO A 1 105 ? 9.259 1.368 12.566 1.00 71.25 105 PRO A C 1
ATOM 812 O O . PRO A 1 105 ? 9.977 2.365 12.709 1.00 71.25 105 PRO A O 1
ATOM 815 N N . CYS A 1 106 ? 8.663 0.766 13.593 1.00 71.12 106 CYS A N 1
ATOM 816 C CA . CYS A 1 106 ? 8.954 1.108 14.981 1.00 71.12 106 CYS A CA 1
ATOM 817 C C . CYS A 1 106 ? 10.391 0.718 15.363 1.00 71.12 106 CYS A C 1
ATOM 819 O O . CYS A 1 106 ? 10.913 -0.304 14.918 1.00 71.12 106 CYS A O 1
ATOM 821 N N . VAL A 1 107 ? 11.015 1.539 16.211 1.00 64.38 107 VAL A N 1
ATOM 822 C CA . VAL A 1 107 ? 12.303 1.234 16.847 1.00 64.38 107 VAL A CA 1
ATOM 823 C C . VAL A 1 107 ? 12.010 0.350 18.064 1.00 64.38 107 VAL A C 1
ATOM 825 O O . VAL A 1 107 ? 11.162 0.707 18.876 1.00 64.38 107 VAL A O 1
ATOM 828 N N . ASP A 1 108 ? 12.685 -0.794 18.162 1.00 58.84 108 ASP A N 1
ATOM 829 C CA . ASP A 1 108 ? 12.680 -1.708 19.317 1.00 58.84 108 ASP A CA 1
ATOM 830 C C . ASP A 1 108 ? 11.358 -2.420 19.663 1.00 58.84 108 ASP A C 1
ATOM 832 O O . ASP A 1 108 ? 10.804 -2.271 20.752 1.00 58.84 108 ASP A O 1
ATOM 836 N N . SER A 1 109 ? 10.895 -3.326 18.799 1.00 54.72 109 SER A N 1
ATOM 837 C CA . SER A 1 109 ? 10.039 -4.432 19.245 1.00 54.72 109 SER A CA 1
ATOM 838 C C . SER A 1 109 ? 10.881 -5.683 19.492 1.00 54.72 109 SER A C 1
ATOM 840 O O . SER A 1 109 ? 11.201 -6.438 18.580 1.00 54.72 109 SER A O 1
ATOM 842 N N . ASN A 1 110 ? 11.182 -5.964 20.762 1.00 52.47 110 ASN A N 1
ATOM 843 C CA . ASN A 1 110 ? 11.807 -7.221 21.219 1.00 52.47 110 ASN A CA 1
ATOM 844 C C . ASN A 1 110 ? 10.957 -8.487 20.950 1.00 52.47 110 ASN A C 1
ATOM 846 O O . ASN A 1 110 ? 11.291 -9.579 21.404 1.00 52.47 110 ASN A O 1
ATOM 850 N N . THR A 1 111 ? 9.841 -8.359 20.236 1.00 54.78 111 THR A N 1
ATOM 851 C CA . THR A 1 111 ? 8.971 -9.453 19.808 1.00 54.78 111 THR A CA 1
ATOM 852 C C . THR A 1 111 ? 9.209 -9.709 18.325 1.00 54.78 111 THR A C 1
ATOM 854 O O . THR A 1 111 ? 8.548 -9.134 17.465 1.00 54.78 111 THR A O 1
ATOM 857 N N . ILE A 1 112 ? 10.167 -10.588 18.021 1.00 56.62 112 ILE A N 1
ATOM 858 C CA . ILE A 1 112 ? 10.328 -11.147 16.675 1.00 56.62 112 ILE A CA 1
ATOM 859 C C . ILE A 1 112 ? 9.190 -12.148 16.484 1.00 56.62 112 ILE A C 1
ATOM 861 O O . ILE A 1 112 ? 9.325 -13.337 16.767 1.00 56.62 112 ILE A O 1
ATOM 865 N N . VAL A 1 113 ? 8.024 -11.649 16.089 1.00 73.38 113 VAL A N 1
ATOM 866 C CA . VAL A 1 113 ? 6.947 -12.514 15.620 1.00 73.38 113 VAL A CA 1
ATOM 867 C C . VAL A 1 113 ? 7.271 -12.876 14.179 1.00 73.38 113 VAL A C 1
ATOM 869 O O . VAL A 1 113 ? 7.488 -11.991 13.355 1.00 73.38 113 VAL A O 1
ATOM 872 N N . GLU A 1 114 ? 7.344 -14.169 13.875 1.00 82.81 114 GLU A N 1
ATOM 873 C CA . GLU A 1 114 ? 7.668 -14.623 12.527 1.00 82.81 114 GLU A CA 1
ATOM 874 C C . GLU A 1 114 ? 6.581 -14.204 11.529 1.00 82.81 114 GLU A C 1
ATOM 876 O O . GLU A 1 114 ? 5.378 -14.332 11.773 1.00 82.81 114 GLU A O 1
ATOM 881 N N . CYS A 1 115 ? 7.034 -13.689 10.390 1.00 86.00 115 CYS A N 1
ATOM 882 C CA . CYS A 1 115 ? 6.190 -13.364 9.258 1.00 86.00 115 CYS A CA 1
ATOM 883 C C . CYS A 1 115 ? 5.965 -14.601 8.384 1.00 86.00 115 CYS A C 1
ATOM 885 O O . CYS A 1 115 ? 6.899 -15.119 7.777 1.00 86.00 115 CYS A O 1
ATOM 887 N N . ILE A 1 116 ? 4.711 -15.020 8.260 1.00 88.06 116 ILE A N 1
ATOM 888 C CA . ILE A 1 116 ? 4.287 -16.200 7.514 1.00 88.06 116 ILE A CA 1
ATOM 889 C C . ILE A 1 116 ? 3.793 -15.766 6.132 1.00 88.06 116 ILE A C 1
ATOM 891 O O . ILE A 1 116 ? 2.762 -15.099 6.001 1.00 88.06 116 ILE A O 1
ATOM 895 N N . ASN A 1 117 ? 4.526 -16.173 5.097 1.00 87.06 117 ASN A N 1
ATOM 896 C CA . ASN A 1 117 ? 4.076 -16.066 3.714 1.00 87.06 117 ASN A CA 1
ATOM 897 C C . ASN A 1 117 ? 3.282 -17.327 3.352 1.00 87.06 117 ASN A C 1
ATOM 899 O O . ASN A 1 117 ? 3.874 -18.391 3.164 1.00 87.06 117 ASN A O 1
ATOM 903 N N . ILE A 1 118 ? 1.957 -17.217 3.291 1.00 83.44 118 ILE A N 1
ATOM 904 C CA . ILE A 1 118 ? 1.103 -18.322 2.852 1.00 83.44 118 ILE A CA 1
ATOM 905 C C . ILE A 1 118 ? 1.199 -18.463 1.337 1.00 83.44 118 ILE A C 1
ATOM 907 O O . ILE A 1 118 ? 1.207 -17.482 0.591 1.00 83.44 118 ILE A O 1
ATOM 911 N N . SER A 1 119 ? 1.328 -19.704 0.881 1.00 67.69 119 SER A N 1
ATOM 912 C CA . SER A 1 119 ? 1.516 -19.990 -0.534 1.00 67.69 119 SER A CA 1
ATOM 913 C C . SER A 1 119 ? 0.252 -19.635 -1.318 1.00 67.69 119 SER A C 1
ATOM 915 O O . SER A 1 119 ? -0.861 -19.844 -0.842 1.00 67.69 119 SER A O 1
ATOM 917 N N . ASN A 1 120 ? 0.396 -19.189 -2.569 1.00 57.66 120 ASN A N 1
ATOM 918 C CA . ASN A 1 120 ? -0.754 -18.950 -3.457 1.00 57.66 120 ASN A CA 1
ATOM 919 C C . ASN A 1 120 ? -1.574 -20.231 -3.745 1.00 57.66 120 ASN A C 1
ATOM 921 O O . ASN A 1 120 ? -2.650 -20.146 -4.328 1.00 57.66 120 ASN A O 1
ATOM 925 N N . THR A 1 121 ? -1.063 -21.404 -3.356 1.00 51.00 121 THR A N 1
ATOM 926 C CA . THR A 1 121 ? -1.713 -22.719 -3.454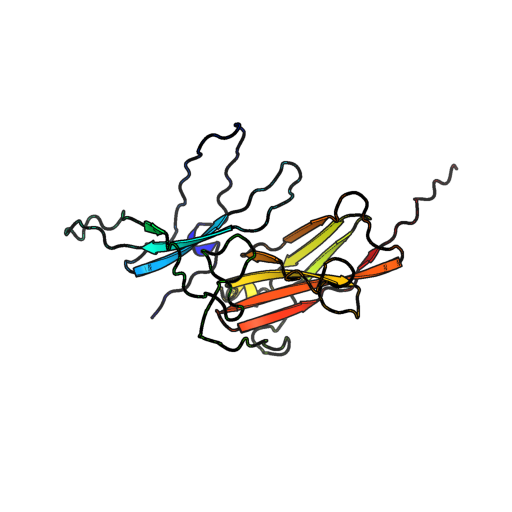 1.00 51.00 121 THR A CA 1
ATOM 927 C C . THR A 1 121 ? -2.555 -23.093 -2.232 1.00 51.00 121 THR A C 1
ATOM 929 O O . THR A 1 121 ? -3.243 -24.112 -2.272 1.00 51.00 121 THR A O 1
ATOM 932 N N . ASP A 1 122 ? -2.528 -22.305 -1.153 1.00 52.59 122 ASP A N 1
ATOM 933 C CA . ASP A 1 122 ? -3.415 -22.522 -0.012 1.00 52.59 122 ASP A CA 1
ATOM 934 C C . ASP A 1 122 ? -4.874 -22.253 -0.409 1.00 52.59 122 ASP A C 1
ATOM 936 O O . ASP A 1 122 ? -5.196 -21.226 -1.006 1.00 52.59 122 ASP A O 1
ATOM 940 N N . ALA A 1 123 ? -5.785 -23.156 -0.029 1.00 44.00 123 ALA A N 1
ATOM 941 C CA . ALA A 1 123 ? -7.209 -23.144 -0.402 1.00 44.00 123 ALA A CA 1
ATOM 942 C C . ALA A 1 123 ? -7.980 -21.849 -0.029 1.00 44.00 123 ALA A C 1
ATOM 944 O O . ALA A 1 123 ? -9.108 -21.623 -0.484 1.00 44.00 123 ALA A O 1
ATOM 945 N N . LEU A 1 124 ? -7.378 -20.978 0.789 1.00 51.34 124 LEU A N 1
ATOM 946 C CA . LEU A 1 124 ? -7.873 -19.635 1.112 1.00 51.34 124 LEU A CA 1
ATOM 947 C C . LEU A 1 124 ? -7.747 -18.646 -0.065 1.00 51.34 124 LEU A C 1
ATOM 949 O O . LEU A 1 124 ? -8.501 -17.676 -0.122 1.00 51.34 124 LEU A O 1
ATOM 953 N N . LEU A 1 125 ? -6.830 -18.894 -1.006 1.00 54.56 125 LEU A N 1
ATOM 954 C CA . LEU A 1 125 ? -6.373 -17.956 -2.041 1.00 54.56 125 LEU A CA 1
ATOM 955 C C . LEU A 1 125 ? -6.691 -18.403 -3.469 1.00 54.56 125 LEU A C 1
ATOM 957 O O . LEU A 1 125 ? -6.099 -17.875 -4.404 1.00 54.56 125 LEU A O 1
ATOM 961 N N . ASP A 1 126 ? -7.649 -19.323 -3.623 1.00 46.81 126 ASP A N 1
ATOM 962 C CA . ASP A 1 126 ? -8.009 -20.107 -4.824 1.00 46.81 126 ASP A CA 1
ATOM 963 C C . ASP A 1 126 ? -8.056 -19.357 -6.179 1.00 46.81 126 ASP A C 1
ATOM 965 O O . ASP A 1 126 ? -8.162 -19.998 -7.223 1.00 46.81 126 ASP A O 1
ATOM 969 N N . ARG A 1 127 ? -7.997 -18.014 -6.216 1.00 55.88 127 ARG A N 1
ATOM 970 C CA . ARG A 1 127 ? -7.757 -17.230 -7.437 1.00 55.88 127 ARG A CA 1
ATOM 971 C C . ARG A 1 127 ? -6.902 -15.987 -7.197 1.00 55.88 127 ARG A C 1
ATOM 973 O O . ARG A 1 127 ? -7.187 -15.189 -6.302 1.00 55.88 127 ARG A O 1
ATOM 980 N N . TRP A 1 128 ? -5.949 -15.790 -8.111 1.00 58.91 128 TRP A N 1
ATOM 981 C CA . TRP A 1 128 ? -5.235 -14.533 -8.343 1.00 58.91 128 TRP A CA 1
ATOM 982 C C . TRP A 1 128 ? -6.207 -13.344 -8.397 1.00 58.91 128 TRP A C 1
ATOM 984 O O . TRP A 1 12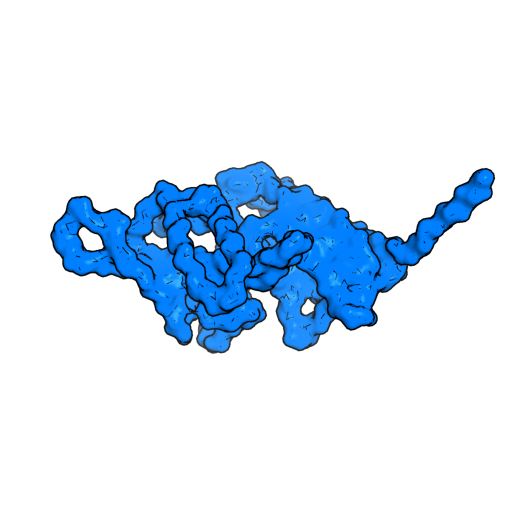8 ? -7.262 -13.457 -9.037 1.00 58.91 128 TRP A O 1
ATOM 994 N N . PRO A 1 129 ? -5.880 -12.194 -7.778 1.00 65.50 129 PRO A N 1
ATOM 995 C CA . PRO A 1 129 ? -6.601 -10.973 -8.088 1.00 65.50 129 PRO A CA 1
ATOM 996 C C . PRO A 1 129 ? -6.393 -10.644 -9.572 1.00 65.50 129 PRO A C 1
ATOM 998 O O . PRO A 1 129 ? -5.302 -10.825 -10.114 1.00 65.50 129 PRO A O 1
ATOM 1001 N N . THR A 1 130 ? -7.443 -10.182 -10.254 1.00 70.81 130 THR A N 1
ATOM 1002 C CA . THR A 1 130 ? -7.289 -9.745 -11.651 1.00 70.81 130 THR A CA 1
ATOM 1003 C C . THR A 1 130 ? -6.456 -8.477 -11.643 1.00 70.81 130 THR A C 1
ATOM 1005 O O . THR A 1 130 ? -6.916 -7.471 -11.112 1.00 70.81 130 THR A O 1
ATOM 1008 N N . PHE A 1 131 ? -5.239 -8.542 -12.181 1.00 79.62 131 PHE A N 1
ATOM 1009 C CA . PHE A 1 131 ? -4.286 -7.440 -12.165 1.00 79.62 131 PHE A CA 1
ATOM 1010 C C . PHE A 1 131 ? -4.231 -6.772 -13.538 1.00 79.62 131 PHE A C 1
ATOM 1012 O O . PHE A 1 131 ? -4.015 -7.440 -14.547 1.00 79.62 131 PHE A O 1
ATOM 1019 N N . THR A 1 132 ? -4.411 -5.456 -13.581 1.00 84.31 132 THR A N 1
ATOM 1020 C CA . THR A 1 132 ? -4.231 -4.642 -14.787 1.00 84.31 132 THR A CA 1
ATOM 1021 C C . THR A 1 132 ? -3.137 -3.621 -14.540 1.00 84.31 132 THR A C 1
ATOM 1023 O O . THR A 1 132 ? -3.065 -3.016 -13.471 1.00 84.31 132 THR A O 1
ATOM 1026 N N . MET A 1 133 ? -2.284 -3.428 -15.540 1.00 84.31 133 MET A N 1
ATOM 1027 C CA . MET A 1 133 ? -1.208 -2.449 -15.501 1.00 84.31 133 MET A CA 1
ATOM 1028 C C . MET A 1 133 ? -1.345 -1.445 -16.628 1.00 84.31 133 MET A C 1
ATOM 1030 O O . MET A 1 133 ? -1.851 -1.746 -17.708 1.00 84.31 133 MET A O 1
ATOM 1034 N N . SER A 1 134 ? -0.853 -0.242 -16.379 1.00 84.69 134 SER A N 1
ATOM 1035 C CA . SER A 1 134 ? -0.656 0.770 -17.407 1.00 84.69 134 SER A CA 1
ATOM 1036 C C . SER A 1 134 ? 0.686 1.439 -17.180 1.00 84.69 134 SER A C 1
ATOM 1038 O O . SER A 1 134 ? 1.071 1.706 -16.042 1.00 84.69 134 SER A O 1
ATOM 1040 N N . ALA A 1 135 ? 1.405 1.684 -18.267 1.00 86.94 135 ALA A N 1
ATOM 1041 C CA . ALA A 1 135 ? 2.759 2.198 -18.224 1.00 86.94 135 ALA A CA 1
ATOM 1042 C C . ALA A 1 135 ? 2.922 3.388 -19.162 1.00 86.94 135 ALA A C 1
ATOM 1044 O O . ALA A 1 135 ? 2.296 3.465 -20.217 1.00 86.94 135 ALA A O 1
ATOM 1045 N N . SER A 1 136 ? 3.804 4.293 -18.770 1.00 86.56 136 SER A N 1
ATOM 1046 C CA . SER A 1 136 ? 4.393 5.310 -19.626 1.00 86.56 136 SER A CA 1
ATOM 1047 C C . SER A 1 136 ? 5.908 5.294 -19.444 1.00 86.56 136 SER A C 1
ATOM 1049 O O . SER A 1 136 ? 6.452 4.513 -18.662 1.00 86.56 136 SER A O 1
ATOM 1051 N N . SER A 1 137 ? 6.603 6.204 -20.121 1.00 87.31 137 SER A N 1
ATOM 1052 C CA . SER A 1 137 ? 8.047 6.365 -19.961 1.00 87.31 137 SER A CA 1
ATOM 1053 C C . SER A 1 137 ? 8.484 6.728 -18.542 1.00 87.31 137 SER A C 1
ATOM 1055 O O . SER A 1 137 ? 9.626 6.467 -18.178 1.00 87.31 137 SER A O 1
ATOM 1057 N N . ALA A 1 138 ? 7.598 7.312 -17.733 1.00 90.56 138 ALA A N 1
ATOM 1058 C CA . ALA A 1 138 ? 7.940 7.839 -16.414 1.00 90.56 138 ALA A CA 1
ATOM 1059 C C . ALA A 1 138 ? 7.052 7.314 -15.284 1.00 90.56 138 ALA A C 1
ATOM 1061 O O . ALA A 1 138 ? 7.435 7.441 -14.123 1.00 90.56 138 ALA A O 1
ATOM 1062 N N . CYS A 1 139 ? 5.884 6.739 -15.587 1.00 91.56 139 CYS A N 1
ATOM 1063 C CA . CYS A 1 139 ? 4.941 6.284 -14.572 1.00 91.56 139 CYS A CA 1
ATOM 1064 C C . CYS A 1 139 ? 4.440 4.865 -14.840 1.00 91.56 139 CYS A C 1
ATOM 1066 O O . CYS A 1 139 ? 4.208 4.476 -15.982 1.00 91.56 139 CYS A O 1
ATOM 1068 N N . LEU A 1 140 ? 4.214 4.123 -13.762 1.00 91.81 140 LEU A N 1
ATOM 1069 C CA . LEU A 1 140 ? 3.538 2.835 -13.756 1.00 91.81 140 LEU A CA 1
ATOM 1070 C C . LEU A 1 140 ? 2.331 2.909 -12.828 1.00 91.81 140 LEU A C 1
ATOM 1072 O O . LEU A 1 140 ? 2.417 3.415 -11.708 1.00 91.81 140 LEU A O 1
ATOM 1076 N N . ALA A 1 141 ? 1.211 2.388 -13.304 1.00 90.62 141 ALA A N 1
ATOM 1077 C CA . ALA A 1 141 ? -0.013 2.236 -12.545 1.00 90.62 141 ALA A CA 1
ATOM 1078 C C . ALA A 1 141 ? -0.390 0.759 -12.491 1.00 90.62 141 ALA A C 1
ATOM 1080 O O . ALA A 1 141 ? -0.288 0.042 -13.490 1.00 90.62 141 ALA A O 1
ATOM 1081 N N . GLY A 1 142 ? -0.838 0.316 -11.324 1.00 90.56 142 GLY A N 1
ATOM 1082 C CA . GLY A 1 142 ? -1.395 -1.013 -11.132 1.00 90.56 142 GLY A CA 1
ATOM 1083 C C . GLY A 1 142 ? -2.772 -0.909 -10.505 1.00 90.56 142 GLY A C 1
ATOM 1084 O O . GLY A 1 142 ? -2.992 -0.082 -9.621 1.00 90.56 142 GLY A O 1
ATOM 1085 N N . HIS A 1 143 ? -3.681 -1.756 -10.965 1.00 90.69 143 HIS A N 1
ATOM 1086 C CA . HIS A 1 143 ? -5.027 -1.903 -10.434 1.00 90.69 143 HIS A CA 1
ATOM 1087 C C . HIS A 1 143 ? -5.334 -3.387 -10.263 1.00 90.69 143 HIS A C 1
ATOM 1089 O O . HIS A 1 143 ? -4.980 -4.196 -11.124 1.00 90.69 143 HIS A O 1
ATOM 1095 N N . TRP A 1 144 ? -6.006 -3.753 -9.176 1.00 86.94 144 TRP A N 1
ATOM 1096 C CA . TRP A 1 144 ? -6.426 -5.127 -8.953 1.00 86.94 144 TRP A CA 1
ATOM 1097 C C . TRP A 1 144 ? -7.821 -5.240 -8.379 1.00 86.94 144 TRP A C 1
ATOM 1099 O O . TRP A 1 144 ? -8.275 -4.422 -7.593 1.00 86.94 144 TRP A O 1
ATOM 1109 N N . ILE A 1 145 ? -8.477 -6.342 -8.714 1.00 79.44 145 ILE A N 1
ATOM 1110 C CA . ILE A 1 145 ? -9.771 -6.688 -8.142 1.00 79.44 145 ILE A CA 1
ATOM 1111 C C . ILE A 1 145 ? -9.569 -7.956 -7.310 1.00 79.44 145 ILE A C 1
ATOM 1113 O O . ILE A 1 145 ? -9.189 -8.987 -7.880 1.00 79.44 145 ILE A O 1
ATOM 1117 N N . PRO A 1 146 ? -9.797 -7.912 -5.980 1.00 70.25 146 PRO A N 1
ATOM 1118 C CA . PRO A 1 146 ? -9.777 -9.113 -5.155 1.00 70.25 146 PRO A CA 1
ATOM 1119 C C . PRO A 1 146 ? -10.761 -10.150 -5.703 1.00 70.25 146 PRO A C 1
ATOM 1121 O O . PRO A 1 146 ? -11.840 -9.797 -6.184 1.00 70.25 146 PRO A O 1
ATOM 1124 N N . SER A 1 147 ? -10.409 -11.432 -5.630 1.00 68.44 147 SER A N 1
ATOM 1125 C CA . SER A 1 147 ? -11.328 -12.501 -6.027 1.00 68.44 147 SER A CA 1
ATOM 1126 C C . SER A 1 147 ? -12.605 -12.460 -5.177 1.00 68.44 147 SER A C 1
ATOM 1128 O O . SER A 1 147 ? -12.579 -12.002 -4.037 1.00 68.44 147 SER A O 1
ATOM 1130 N N . GLU A 1 148 ? -13.730 -12.956 -5.700 1.00 61.84 148 GLU A N 1
ATOM 1131 C CA . GLU A 1 148 ? -15.0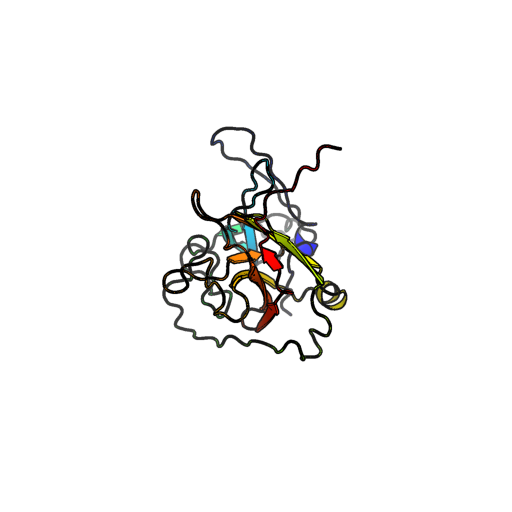16 -12.952 -4.977 1.00 61.84 148 GLU A CA 1
ATOM 1132 C C . GLU A 1 148 ? -14.908 -13.579 -3.574 1.00 61.84 148 GLU A C 1
ATOM 1134 O O . GLU A 1 148 ? -15.470 -13.051 -2.623 1.00 61.84 148 GLU A O 1
ATOM 1139 N N . ARG A 1 149 ? -14.096 -14.632 -3.391 1.00 57.38 149 ARG A N 1
ATOM 1140 C CA . ARG A 1 149 ? -13.840 -15.232 -2.066 1.00 57.38 149 ARG A CA 1
ATOM 1141 C C . ARG A 1 149 ? -12.968 -14.335 -1.167 1.00 57.38 149 ARG A C 1
ATOM 1143 O O . ARG A 1 149 ? -13.208 -14.261 0.033 1.00 57.38 149 ARG A O 1
ATOM 1150 N N . GLY A 1 150 ? -12.010 -13.607 -1.749 1.00 56.19 150 GLY A N 1
ATOM 1151 C CA . GLY A 1 150 ? -11.231 -12.576 -1.056 1.00 56.19 150 GLY A CA 1
ATOM 1152 C C . GLY A 1 150 ? -12.061 -11.353 -0.644 1.00 56.19 150 GLY A C 1
ATOM 1153 O O . GLY A 1 150 ? -11.761 -10.746 0.380 1.00 56.19 150 GLY A O 1
ATOM 1154 N N . LYS A 1 151 ? -13.128 -11.029 -1.392 1.00 57.06 151 LYS A N 1
ATOM 1155 C CA . LYS A 1 151 ? -14.137 -10.027 -1.006 1.00 57.06 151 LYS A CA 1
ATOM 1156 C C . LYS A 1 151 ? -15.082 -10.548 0.082 1.00 57.06 151 LYS A C 1
ATOM 1158 O O . LYS A 1 151 ? -15.410 -9.807 0.995 1.00 57.06 151 LYS A O 1
ATOM 1163 N N . LEU A 1 152 ? -15.512 -11.810 -0.012 1.00 47.06 152 LEU A N 1
ATOM 1164 C CA . LEU A 1 152 ? -16.515 -12.417 0.878 1.00 47.06 152 LEU A CA 1
ATOM 1165 C C . LEU A 1 152 ? -16.021 -12.654 2.309 1.00 47.06 152 LEU A C 1
ATOM 1167 O O . LEU A 1 152 ? -16.833 -12.681 3.228 1.00 47.06 152 LEU A O 1
ATOM 1171 N N . ASN A 1 153 ? -14.716 -12.841 2.507 1.00 53.06 153 ASN A N 1
ATOM 1172 C CA . ASN A 1 153 ? -14.197 -13.211 3.821 1.00 53.06 153 ASN A CA 1
ATOM 1173 C C . ASN A 1 153 ? -13.838 -12.018 4.726 1.00 53.06 153 ASN A C 1
ATOM 1175 O O . ASN A 1 153 ? -13.524 -12.267 5.886 1.00 53.06 153 ASN A O 1
ATOM 1179 N N . ASN A 1 154 ? -13.850 -10.759 4.251 1.00 57.69 154 ASN A N 1
ATOM 1180 C CA . ASN A 1 154 ? -13.353 -9.584 5.007 1.00 57.69 154 ASN A CA 1
ATOM 1181 C C . ASN A 1 154 ? -12.023 -9.858 5.749 1.00 57.69 154 ASN A C 1
ATOM 1183 O O . ASN A 1 154 ? -11.773 -9.378 6.850 1.00 57.69 154 ASN A O 1
ATOM 1187 N N . THR A 1 155 ? -11.169 -10.703 5.167 1.00 70.81 155 THR A N 1
ATOM 1188 C CA . THR A 1 155 ? -9.923 -11.151 5.803 1.00 70.81 155 THR A CA 1
ATOM 1189 C C . THR A 1 155 ? -8.747 -10.261 5.456 1.00 70.81 155 THR A C 1
ATOM 1191 O O . THR A 1 155 ? -7.704 -10.379 6.084 1.00 70.81 155 THR A O 1
ATOM 1194 N N . VAL A 1 156 ? -8.862 -9.423 4.422 1.00 79.69 156 VAL A N 1
ATOM 1195 C CA . VAL A 1 156 ? -7.752 -8.569 4.003 1.00 79.69 156 VAL A CA 1
ATOM 1196 C C . VAL A 1 156 ? -7.652 -7.387 4.954 1.00 79.69 156 VAL A C 1
ATOM 1198 O O . VAL A 1 156 ? -8.531 -6.536 4.976 1.00 79.69 156 VAL A O 1
ATOM 1201 N N . GLU A 1 157 ? -6.558 -7.306 5.703 1.00 79.88 157 GLU A N 1
ATOM 1202 C CA . GLU A 1 157 ? -6.296 -6.192 6.615 1.00 79.88 157 GLU A CA 1
ATOM 1203 C C . GLU A 1 157 ? -5.608 -5.019 5.892 1.00 79.88 157 GLU A C 1
ATOM 1205 O O . GLU A 1 157 ? -5.845 -3.861 6.241 1.00 79.88 157 GLU A O 1
ATOM 1210 N N . ARG A 1 158 ? -4.780 -5.287 4.865 1.00 84.00 158 ARG A N 1
ATOM 1211 C CA . ARG A 1 158 ? -4.121 -4.253 4.041 1.00 84.00 158 ARG A CA 1
ATOM 1212 C C . ARG A 1 158 ? -3.445 -4.800 2.777 1.00 84.00 158 ARG A C 1
ATOM 1214 O O . ARG A 1 158 ? -3.146 -5.991 2.672 1.00 84.00 158 ARG A O 1
ATOM 1221 N N . PHE A 1 159 ? -3.103 -3.883 1.880 1.00 87.81 159 PHE A N 1
ATOM 1222 C CA . PHE A 1 159 ? -2.264 -4.075 0.705 1.00 87.81 159 PHE A CA 1
ATOM 1223 C C . PHE A 1 159 ? -0.976 -3.250 0.803 1.00 87.81 159 PHE A C 1
ATOM 1225 O O . PHE A 1 159 ? -0.997 -2.066 1.149 1.00 87.81 159 PHE A O 1
ATOM 1232 N N . GLU A 1 160 ? 0.134 -3.863 0.407 1.00 90.94 160 GLU A N 1
ATOM 1233 C CA . GLU A 1 160 ? 1.367 -3.165 0.044 1.00 90.94 160 GLU A CA 1
ATOM 1234 C C . GLU A 1 160 ? 1.730 -3.513 -1.399 1.00 90.94 160 GLU A C 1
ATOM 1236 O O . GLU A 1 160 ? 1.440 -4.613 -1.867 1.00 90.94 160 GLU A O 1
ATOM 1241 N N . TRP A 1 161 ? 2.399 -2.607 -2.103 1.00 92.25 161 TRP A N 1
ATOM 1242 C CA . TRP A 1 161 ? 2.856 -2.863 -3.466 1.00 92.25 161 TRP A CA 1
ATOM 1243 C C . TRP A 1 161 ? 4.329 -2.509 -3.647 1.00 92.25 161 TRP A C 1
ATOM 1245 O O . TRP A 1 161 ? 4.872 -1.659 -2.946 1.00 92.25 161 TRP A O 1
ATOM 1255 N N . SER A 1 162 ? 4.968 -3.146 -4.619 1.00 93.31 162 SER A N 1
ATOM 1256 C CA . SER A 1 162 ? 6.296 -2.794 -5.114 1.00 93.31 162 SER A CA 1
ATOM 1257 C C . SER A 1 162 ? 6.344 -2.954 -6.633 1.00 93.31 162 SER A C 1
ATOM 1259 O O . SER A 1 162 ? 5.500 -3.635 -7.211 1.00 93.31 162 SER A O 1
ATOM 1261 N N . ILE A 1 163 ? 7.330 -2.345 -7.285 1.00 92.81 163 ILE A N 1
ATOM 1262 C CA . ILE A 1 163 ? 7.621 -2.529 -8.709 1.00 92.81 163 ILE A CA 1
ATOM 1263 C C . ILE A 1 163 ? 9.098 -2.863 -8.842 1.00 92.81 163 ILE A C 1
ATOM 1265 O O . ILE A 1 163 ? 9.922 -2.204 -8.217 1.00 92.81 163 ILE A O 1
ATOM 1269 N N . GLY A 1 164 ? 9.435 -3.824 -9.693 1.00 92.88 164 GLY A N 1
ATOM 1270 C CA . GLY A 1 164 ? 10.813 -4.056 -10.114 1.00 92.88 164 GLY A CA 1
ATOM 1271 C C . GLY A 1 164 ? 10.894 -4.565 -11.546 1.00 92.88 164 GLY A C 1
ATOM 1272 O O . GLY A 1 164 ? 9.869 -4.799 -12.191 1.00 92.88 164 GLY A O 1
ATOM 1273 N N . MET A 1 165 ? 12.116 -4.738 -12.034 1.00 93.12 165 MET A N 1
ATOM 1274 C CA . MET A 1 165 ? 12.375 -5.464 -13.277 1.00 93.12 165 MET A CA 1
ATOM 1275 C C . MET A 1 165 ? 11.964 -6.941 -13.136 1.00 93.12 165 MET A C 1
ATOM 1277 O O . MET A 1 165 ? 12.048 -7.531 -12.055 1.00 93.12 165 MET A O 1
ATOM 1281 N N . PHE A 1 166 ? 11.461 -7.528 -14.221 1.00 93.06 166 PHE A N 1
ATOM 1282 C CA . PHE A 1 166 ? 11.099 -8.948 -14.287 1.00 93.06 166 PHE A CA 1
ATOM 1283 C C . PHE A 1 166 ? 12.348 -9.823 -14.109 1.00 93.06 166 PHE A C 1
ATOM 1285 O O . PHE A 1 166 ? 13.386 -9.492 -14.661 1.00 93.06 166 PHE A O 1
ATOM 1292 N N . ASP A 1 167 ? 12.248 -10.925 -13.359 1.00 89.88 167 ASP A N 1
ATOM 1293 C CA . ASP A 1 167 ? 13.366 -11.821 -12.990 1.00 89.88 167 ASP A CA 1
ATOM 1294 C C . ASP A 1 167 ? 14.492 -11.192 -12.136 1.00 89.88 167 ASP A C 1
ATOM 1296 O O . ASP A 1 167 ? 15.538 -11.806 -11.929 1.00 89.88 167 ASP A O 1
ATOM 1300 N N . HIS A 1 168 ? 14.260 -10.008 -11.566 1.00 88.56 168 HIS A N 1
ATOM 1301 C CA . HIS A 1 168 ? 15.162 -9.353 -10.612 1.00 88.56 168 HIS A CA 1
ATOM 1302 C C . HIS A 1 168 ? 14.587 -9.339 -9.187 1.00 88.56 168 HIS A C 1
ATOM 1304 O O . HIS A 1 168 ? 13.450 -9.754 -8.937 1.00 88.56 168 HIS A O 1
ATOM 1310 N N . VAL A 1 169 ? 15.373 -8.851 -8.221 1.00 88.50 169 VAL A N 1
ATOM 1311 C CA . VAL A 1 169 ? 14.906 -8.688 -6.839 1.00 88.50 169 VAL A CA 1
ATOM 1312 C C . VAL A 1 169 ? 13.759 -7.668 -6.793 1.00 88.50 169 VAL A C 1
ATOM 1314 O O . VAL A 1 169 ? 13.739 -6.684 -7.532 1.00 88.50 169 VAL A O 1
ATOM 1317 N N . VAL A 1 170 ? 12.782 -7.881 -5.904 1.00 90.06 170 VAL A N 1
ATOM 1318 C CA . VAL A 1 170 ? 11.657 -6.951 -5.705 1.00 90.06 170 VAL A CA 1
ATOM 1319 C C . VAL A 1 170 ? 12.174 -5.532 -5.454 1.00 90.06 170 VAL A C 1
ATOM 1321 O O . VAL A 1 170 ? 12.959 -5.301 -4.536 1.00 90.06 170 VAL A O 1
ATOM 1324 N N . GLY A 1 171 ? 11.705 -4.574 -6.255 1.00 90.00 171 GLY A N 1
ATOM 1325 C CA . GLY A 1 171 ? 12.127 -3.177 -6.175 1.00 90.00 171 GLY A CA 1
ATOM 1326 C C . GLY A 1 171 ? 13.297 -2.803 -7.086 1.00 90.00 171 GLY A C 1
ATOM 1327 O O . GLY A 1 171 ? 13.522 -1.618 -7.327 1.00 90.00 171 GLY A O 1
ATOM 1328 N N . GLU A 1 172 ? 14.047 -3.775 -7.602 1.00 91.06 172 GLU A N 1
ATOM 1329 C CA . GLU A 1 172 ? 15.246 -3.519 -8.397 1.00 91.06 172 GLU A CA 1
ATOM 1330 C C . GLU A 1 172 ? 14.913 -2.816 -9.723 1.00 91.06 172 GLU A C 1
ATOM 1332 O O . GLU A 1 172 ? 13.871 -3.049 -10.339 1.00 91.06 172 GLU A O 1
ATOM 1337 N N . GLY A 1 173 ? 15.785 -1.896 -10.140 1.00 87.50 173 GLY A N 1
ATOM 1338 C CA . GLY A 1 173 ? 15.579 -1.063 -11.328 1.00 87.50 173 GLY A CA 1
ATOM 1339 C C . GLY A 1 173 ? 14.616 0.115 -11.129 1.00 87.50 173 GLY A C 1
ATOM 1340 O O . GLY A 1 173 ? 14.518 0.965 -12.013 1.00 87.50 173 GLY A O 1
ATOM 1341 N N . VAL A 1 174 ? 13.940 0.211 -9.975 1.00 90.50 174 VAL A N 1
ATOM 1342 C CA . VAL A 1 174 ? 12.994 1.298 -9.650 1.00 90.50 174 VAL A CA 1
ATOM 1343 C C . VAL A 1 174 ? 13.354 1.977 -8.330 1.00 90.50 174 VAL A C 1
ATOM 1345 O O . VAL A 1 174 ? 13.480 3.204 -8.262 1.00 90.50 174 VAL A O 1
ATOM 1348 N N . PHE A 1 175 ? 13.571 1.182 -7.286 1.00 90.19 175 PHE A N 1
ATOM 1349 C CA . PHE A 1 175 ? 13.899 1.634 -5.942 1.00 90.19 175 PHE A CA 1
ATOM 1350 C C . PHE A 1 175 ? 15.354 1.343 -5.585 1.00 90.19 175 PHE A C 1
ATOM 1352 O O . PHE A 1 175 ? 16.003 0.456 -6.137 1.00 90.19 175 PHE A O 1
ATOM 1359 N N . ASP A 1 176 ? 15.864 2.100 -4.616 1.00 84.25 176 ASP A N 1
ATOM 1360 C CA . ASP A 1 176 ? 17.107 1.745 -3.943 1.00 84.25 176 ASP A CA 1
ATOM 1361 C C . ASP A 1 176 ? 16.806 0.661 -2.904 1.00 84.25 176 ASP A C 1
ATOM 1363 O O . ASP A 1 176 ? 16.425 0.955 -1.769 1.00 84.25 176 ASP A O 1
ATOM 1367 N N . VAL A 1 177 ? 16.945 -0.593 -3.329 1.00 83.38 177 VAL A N 1
ATOM 1368 C CA . VAL A 1 177 ? 16.658 -1.784 -2.516 1.00 83.38 177 VAL A CA 1
ATOM 1369 C C . VAL A 1 177 ? 17.596 -1.948 -1.314 1.00 83.38 177 VAL A C 1
ATOM 1371 O O . VAL A 1 177 ? 17.298 -2.741 -0.428 1.00 83.38 177 VAL A O 1
ATOM 1374 N N . GLN A 1 178 ? 18.712 -1.210 -1.260 1.00 80.81 178 GLN A N 1
ATOM 1375 C CA . GLN A 1 178 ? 19.665 -1.264 -0.145 1.00 80.81 178 GLN A CA 1
ATOM 1376 C C . GLN A 1 178 ? 19.308 -0.272 0.965 1.00 80.81 178 GLN A C 1
ATOM 1378 O O . GLN A 1 178 ? 19.532 -0.552 2.141 1.00 80.81 178 GLN A O 1
ATOM 1383 N N . SER A 1 179 ? 18.761 0.895 0.607 1.00 70.75 179 SER A N 1
ATOM 1384 C CA . SER A 1 179 ? 18.491 1.972 1.570 1.00 70.75 179 SER A CA 1
ATOM 1385 C C . SER A 1 179 ? 17.013 2.179 1.904 1.00 70.75 179 SER A C 1
ATOM 1387 O O . SER A 1 179 ? 16.703 2.891 2.865 1.00 70.75 179 SER A O 1
ATOM 1389 N N . LYS A 1 180 ? 16.084 1.596 1.134 1.00 65.38 180 LYS A N 1
ATOM 1390 C CA . LYS A 1 180 ? 14.639 1.818 1.291 1.00 65.38 180 LYS A CA 1
ATOM 1391 C C . LYS A 1 180 ? 13.854 0.517 1.279 1.00 65.38 180 LYS A C 1
ATOM 1393 O O . LYS A 1 180 ? 14.139 -0.390 0.505 1.00 65.38 180 LYS A O 1
ATOM 1398 N N . THR A 1 181 ? 12.788 0.482 2.077 1.00 72.69 181 THR A N 1
ATOM 1399 C CA . THR A 1 181 ? 11.756 -0.552 1.972 1.00 72.69 181 THR A CA 1
ATOM 1400 C C . THR A 1 181 ? 11.123 -0.473 0.577 1.00 72.69 181 THR A C 1
ATOM 1402 O O . THR A 1 181 ? 10.552 0.569 0.249 1.00 72.69 181 THR A O 1
ATOM 1405 N N . PRO A 1 182 ? 11.205 -1.532 -0.251 1.00 83.88 182 PRO A N 1
ATOM 1406 C CA . PRO A 1 182 ? 10.688 -1.495 -1.619 1.00 83.88 182 PRO A CA 1
ATOM 1407 C C . PRO A 1 182 ? 9.160 -1.632 -1.673 1.00 83.88 182 PRO A C 1
ATOM 1409 O O . PRO A 1 182 ? 8.565 -1.391 -2.720 1.00 83.88 182 PRO A O 1
ATOM 1412 N N . CYS A 1 183 ? 8.523 -2.031 -0.568 1.00 86.81 183 CYS A N 1
ATOM 1413 C CA . CYS A 1 183 ? 7.075 -2.154 -0.454 1.00 86.81 183 CYS A CA 1
ATOM 1414 C C . CYS A 1 183 ? 6.450 -0.884 0.131 1.00 86.81 183 CYS A C 1
ATOM 1416 O O . CYS A 1 183 ? 6.860 -0.390 1.182 1.00 86.81 183 CYS A O 1
ATOM 1418 N N . HIS A 1 184 ? 5.410 -0.396 -0.534 1.00 88.38 184 HIS A N 1
ATOM 1419 C CA . HIS A 1 184 ? 4.649 0.784 -0.163 1.00 88.38 184 HIS A CA 1
ATOM 1420 C C . HIS A 1 184 ? 3.256 0.391 0.303 1.00 88.38 184 HIS A C 1
ATOM 1422 O O . HIS A 1 184 ? 2.477 -0.193 -0.450 1.00 88.38 184 HIS A O 1
ATOM 1428 N N . ASP A 1 185 ? 2.925 0.759 1.535 1.00 86.75 185 ASP A N 1
ATOM 1429 C CA . ASP A 1 185 ? 1.598 0.531 2.083 1.00 86.75 185 ASP A CA 1
ATOM 1430 C C . ASP A 1 185 ? 0.569 1.502 1.481 1.00 86.75 185 ASP A C 1
ATOM 1432 O O . ASP A 1 185 ? 0.785 2.717 1.399 1.00 86.75 185 ASP A O 1
ATOM 1436 N N . ILE A 1 186 ? -0.568 0.951 1.060 1.00 87.00 186 ILE A N 1
ATOM 1437 C CA . ILE A 1 186 ? -1.693 1.703 0.508 1.00 87.00 186 ILE A CA 1
ATOM 1438 C C . ILE A 1 186 ? -3.038 1.376 1.171 1.00 87.00 186 ILE A C 1
ATOM 1440 O O . ILE A 1 186 ? -4.086 1.770 0.653 1.00 87.00 186 ILE A O 1
ATOM 1444 N N . GLY A 1 187 ? -3.023 0.689 2.313 1.00 85.06 187 GLY A N 1
ATOM 1445 C CA . GLY A 1 187 ? -4.216 0.295 3.056 1.00 85.06 187 GLY A CA 1
ATOM 1446 C C . GLY A 1 187 ? -5.094 -0.647 2.248 1.00 85.06 187 GLY A C 1
ATOM 1447 O O . GLY A 1 187 ? -4.603 -1.603 1.668 1.00 85.06 187 GLY A O 1
ATOM 1448 N N . LEU A 1 188 ? -6.396 -0.384 2.201 1.00 83.19 188 LEU A N 1
ATOM 1449 C CA . LEU A 1 188 ? -7.360 -1.224 1.480 1.00 83.19 188 LEU A CA 1
ATOM 1450 C C . LEU A 1 188 ? -7.658 -0.720 0.063 1.00 83.19 188 LEU A C 1
ATOM 1452 O O . LEU A 1 188 ? -8.644 -1.131 -0.545 1.00 83.19 188 LEU A O 1
ATOM 1456 N N . ARG A 1 189 ? -6.820 0.178 -0.470 1.00 86.12 189 ARG A N 1
ATOM 1457 C CA . ARG A 1 189 ? -6.955 0.673 -1.844 1.00 86.12 189 ARG A CA 1
ATOM 1458 C C . ARG A 1 189 ? -6.557 -0.408 -2.843 1.00 86.12 189 ARG A C 1
ATOM 1460 O O . ARG A 1 189 ? -5.678 -1.220 -2.577 1.00 86.12 189 ARG A O 1
ATOM 1467 N N . TRP A 1 190 ? -7.210 -0.386 -3.997 1.00 86.62 190 TRP A N 1
ATOM 1468 C CA . TRP A 1 190 ? -7.088 -1.405 -5.047 1.00 86.62 190 TRP A CA 1
ATOM 1469 C C . TRP A 1 190 ? -6.236 -0.952 -6.232 1.00 86.62 190 TRP A C 1
ATOM 1471 O O . TRP A 1 190 ? -6.229 -1.575 -7.289 1.00 86.62 190 TRP A O 1
ATOM 1481 N N . GLU A 1 191 ? -5.556 0.177 -6.077 1.00 89.56 191 GLU A N 1
ATOM 1482 C CA . GLU A 1 191 ? -4.809 0.823 -7.141 1.00 89.56 191 GLU A CA 1
ATOM 1483 C C . GLU A 1 191 ? -3.669 1.665 -6.579 1.00 89.56 191 GLU A C 1
ATOM 1485 O O . GLU A 1 191 ? -3.722 2.160 -5.445 1.00 89.56 191 GLU A O 1
ATOM 1490 N N . PHE A 1 192 ? -2.659 1.884 -7.412 1.00 91.56 192 PHE A N 1
ATOM 1491 C CA . PHE A 1 192 ? -1.621 2.871 -7.169 1.00 91.56 192 PHE A CA 1
ATOM 1492 C C . PHE A 1 192 ? -1.127 3.461 -8.491 1.00 91.56 192 PHE A C 1
ATOM 1494 O O . PHE A 1 192 ? -1.262 2.860 -9.558 1.00 91.56 192 PHE A O 1
ATOM 1501 N N . VAL A 1 193 ? -0.491 4.625 -8.385 1.00 92.56 193 VAL A N 1
ATOM 1502 C CA . VAL A 1 193 ? 0.308 5.223 -9.454 1.00 92.56 193 VAL A CA 1
ATOM 1503 C C . VAL A 1 193 ? 1.657 5.603 -8.868 1.00 92.56 193 VAL A C 1
ATOM 1505 O O . VAL A 1 193 ? 1.725 6.267 -7.833 1.00 92.56 193 VAL A O 1
ATOM 1508 N N . HIS A 1 194 ? 2.729 5.182 -9.528 1.00 91.38 194 HIS A N 1
ATOM 1509 C CA . HIS A 1 194 ? 4.092 5.538 -9.178 1.00 91.38 194 HIS A CA 1
ATOM 1510 C C . HIS A 1 194 ? 4.782 6.190 -10.365 1.00 91.38 194 HIS A C 1
ATOM 1512 O O . HIS A 1 194 ? 4.861 5.596 -11.436 1.00 91.38 194 HIS A O 1
ATOM 1518 N N . CYS A 1 195 ? 5.310 7.391 -10.155 1.00 90.88 195 CYS A N 1
ATOM 1519 C CA . CYS A 1 195 ? 6.121 8.088 -11.140 1.00 90.88 195 CYS A CA 1
ATOM 1520 C C . CYS A 1 195 ? 7.557 8.209 -10.641 1.00 90.88 195 CYS A C 1
ATOM 1522 O O . CYS A 1 195 ? 7.797 8.522 -9.471 1.00 90.88 195 CYS A O 1
ATOM 1524 N N . LEU A 1 196 ? 8.503 7.985 -11.547 1.00 90.88 196 LEU A N 1
ATOM 1525 C CA . LEU A 1 196 ? 9.919 8.176 -11.289 1.00 90.88 196 LEU A CA 1
ATOM 1526 C C . LEU A 1 196 ? 10.232 9.669 -11.062 1.00 90.88 196 LEU A C 1
ATOM 1528 O O . LEU A 1 196 ? 9.511 10.543 -11.552 1.00 90.88 196 LEU A O 1
ATOM 1532 N N . PRO A 1 197 ? 11.316 9.990 -10.330 1.00 89.56 197 PRO A N 1
ATOM 1533 C CA . PRO A 1 197 ? 11.800 11.359 -10.191 1.00 89.56 197 PRO A CA 1
ATOM 1534 C C . PRO A 1 197 ? 12.018 12.058 -11.536 1.00 89.56 197 PRO A C 1
ATOM 1536 O O . PRO A 1 197 ? 12.324 11.420 -12.543 1.00 89.56 197 PRO A O 1
ATOM 1539 N N . ILE A 1 198 ? 11.954 13.390 -11.518 1.00 85.06 198 ILE A N 1
ATOM 1540 C CA . ILE A 1 198 ? 12.280 14.228 -12.677 1.00 85.06 198 ILE A CA 1
ATOM 1541 C C . ILE A 1 198 ? 13.677 13.830 -13.190 1.00 85.06 198 ILE A C 1
ATOM 1543 O O . ILE A 1 198 ? 14.619 13.732 -12.401 1.00 85.06 198 ILE A O 1
ATOM 1547 N N . ASN A 1 199 ? 13.791 13.597 -14.502 1.00 88.00 199 ASN A N 1
ATOM 1548 C CA . ASN A 1 199 ? 14.979 13.091 -15.216 1.00 88.00 199 ASN A CA 1
ATOM 1549 C C . ASN A 1 199 ? 15.258 11.583 -15.109 1.00 88.00 199 ASN A C 1
ATOM 1551 O O . ASN A 1 199 ? 16.336 11.139 -15.501 1.00 88.00 199 ASN A O 1
ATOM 1555 N N . LYS A 1 200 ? 14.313 10.784 -14.610 1.00 90.31 200 LYS A N 1
ATOM 1556 C CA . LYS A 1 200 ? 14.366 9.323 -14.720 1.00 90.31 200 LYS A CA 1
ATOM 1557 C C . LYS A 1 200 ? 13.241 8.818 -15.617 1.00 90.31 200 LYS A C 1
ATOM 1559 O O . LYS A 1 200 ? 12.130 9.341 -15.583 1.00 90.31 200 LYS A O 1
ATOM 1564 N N . SER A 1 201 ? 13.541 7.784 -16.389 1.00 91.62 201 SER A N 1
ATOM 1565 C CA . SER A 1 201 ? 12.570 7.039 -17.181 1.00 91.62 201 SER A CA 1
ATOM 1566 C C . SER A 1 201 ? 12.771 5.551 -16.957 1.00 91.62 201 SER A C 1
ATOM 1568 O O . SER A 1 201 ? 13.870 5.107 -16.613 1.00 91.62 201 SER A O 1
ATOM 1570 N N . PHE A 1 202 ? 11.709 4.786 -17.167 1.00 92.50 202 PHE A N 1
ATOM 1571 C CA . PHE A 1 202 ? 11.851 3.352 -17.327 1.00 92.50 202 PHE A CA 1
ATOM 1572 C C . PHE A 1 202 ? 12.668 3.059 -18.588 1.00 92.50 202 PHE A C 1
ATOM 1574 O O . PHE A 1 202 ? 12.713 3.868 -19.522 1.00 92.50 202 PHE A O 1
ATOM 1581 N N . LEU A 1 203 ? 13.365 1.927 -18.581 1.00 92.56 203 LEU A N 1
ATOM 1582 C CA . LEU A 1 203 ? 14.208 1.521 -19.696 1.00 92.56 203 LEU A CA 1
ATOM 1583 C C . LEU A 1 203 ? 13.339 1.003 -20.844 1.00 92.56 203 LEU A C 1
ATOM 1585 O O . LEU A 1 203 ? 12.363 0.294 -20.616 1.00 92.56 203 LEU A O 1
ATOM 1589 N N . HIS A 1 204 ? 13.687 1.385 -22.070 1.00 92.75 204 HIS A N 1
ATOM 1590 C CA . HIS A 1 204 ? 13.007 0.899 -23.265 1.00 92.75 204 HIS A CA 1
ATOM 1591 C C . HIS A 1 204 ? 13.258 -0.599 -23.467 1.00 92.75 204 HIS A C 1
ATOM 1593 O O . HIS A 1 204 ? 14.376 -1.054 -23.254 1.00 92.75 204 HIS A O 1
ATOM 1599 N N . ASP A 1 205 ? 12.225 -1.319 -23.907 1.00 92.00 205 ASP A N 1
ATOM 1600 C CA . ASP A 1 205 ? 12.223 -2.763 -24.185 1.00 92.00 205 ASP A CA 1
ATOM 1601 C C . ASP A 1 205 ? 12.479 -3.642 -22.947 1.00 92.00 205 ASP A C 1
ATOM 1603 O O . ASP A 1 205 ? 12.631 -4.858 -23.035 1.00 92.00 205 ASP A O 1
ATOM 1607 N N . GLU A 1 206 ? 12.446 -3.037 -21.757 1.00 94.06 206 GLU A N 1
ATOM 1608 C CA . GLU A 1 206 ? 12.570 -3.751 -20.493 1.00 94.06 206 GLU A CA 1
ATOM 1609 C C . GLU A 1 206 ? 11.210 -4.145 -19.920 1.00 94.06 206 GLU A C 1
ATOM 1611 O O . GLU A 1 206 ? 10.192 -3.461 -20.094 1.00 94.06 206 GLU A O 1
ATOM 1616 N N . LYS A 1 207 ? 11.209 -5.270 -19.200 1.00 93.88 207 LYS A N 1
ATOM 1617 C CA . LYS A 1 207 ? 10.024 -5.843 -18.556 1.00 93.88 207 LYS A CA 1
ATOM 1618 C C . LYS A 1 207 ? 9.961 -5.442 -17.093 1.00 93.88 207 LYS A C 1
ATOM 1620 O O . LYS A 1 207 ? 10.883 -5.716 -16.329 1.00 93.88 207 LYS A O 1
ATOM 1625 N N . TYR A 1 208 ? 8.824 -4.898 -16.680 1.00 93.25 208 TYR A N 1
ATOM 1626 C CA . TYR A 1 208 ? 8.555 -4.542 -15.290 1.00 93.25 208 TYR A CA 1
ATOM 1627 C C . TYR A 1 208 ? 7.361 -5.309 -14.737 1.00 93.25 208 TYR A C 1
ATOM 1629 O O . TYR A 1 208 ? 6.406 -5.610 -15.452 1.00 93.25 208 TYR A O 1
ATOM 1637 N N . VAL A 1 209 ? 7.415 -5.600 -13.441 1.00 91.94 209 VAL A N 1
ATOM 1638 C CA . VAL A 1 209 ? 6.410 -6.365 -12.701 1.00 91.94 209 VAL A CA 1
ATOM 1639 C C . VAL A 1 209 ? 6.008 -5.589 -11.463 1.00 91.94 209 VAL A C 1
ATOM 1641 O O . VAL A 1 209 ? 6.856 -5.098 -10.717 1.00 91.94 209 VAL A O 1
ATOM 1644 N N . VAL A 1 210 ? 4.705 -5.532 -11.208 1.00 91.25 210 VAL A N 1
ATOM 1645 C CA . VAL A 1 210 ? 4.171 -5.186 -9.890 1.00 91.25 210 VAL A CA 1
ATOM 1646 C C . VAL A 1 210 ? 4.111 -6.418 -9.004 1.00 91.25 210 VAL A C 1
ATOM 1648 O O . VAL A 1 210 ? 3.552 -7.441 -9.407 1.00 91.25 210 VAL A O 1
ATOM 1651 N N . TYR A 1 211 ? 4.601 -6.263 -7.780 1.00 90.31 211 TYR A N 1
ATOM 1652 C CA . TYR A 1 211 ? 4.409 -7.179 -6.668 1.00 90.31 211 TYR A CA 1
ATOM 1653 C C . TYR A 1 211 ? 3.348 -6.609 -5.727 1.00 90.31 211 TYR A C 1
ATOM 1655 O O . TYR A 1 211 ? 3.471 -5.476 -5.269 1.00 90.31 211 TYR A O 1
ATOM 1663 N N . LEU A 1 212 ? 2.317 -7.389 -5.429 1.00 89.56 212 LEU A N 1
ATOM 1664 C CA . LEU A 1 212 ? 1.250 -7.054 -4.495 1.00 89.56 212 LEU A CA 1
ATOM 1665 C C . LEU A 1 212 ? 1.354 -7.967 -3.278 1.00 89.56 212 LEU A C 1
ATOM 1667 O O . LEU A 1 212 ? 1.181 -9.179 -3.387 1.00 89.56 212 LEU A O 1
ATOM 1671 N N . LYS A 1 213 ? 1.593 -7.384 -2.110 1.00 89.31 213 LYS A N 1
ATOM 1672 C CA . LYS A 1 213 ? 1.554 -8.078 -0.828 1.00 89.31 213 LYS A CA 1
ATOM 1673 C C . LYS A 1 213 ? 0.197 -7.846 -0.177 1.00 89.31 213 LYS A C 1
ATOM 1675 O O . LYS A 1 213 ? -0.176 -6.709 0.105 1.00 89.31 213 LYS A O 1
ATOM 1680 N N . VAL A 1 214 ? -0.535 -8.924 0.064 1.00 87.06 214 VAL A N 1
ATOM 1681 C CA . VAL A 1 214 ? -1.859 -8.898 0.690 1.00 87.06 214 VAL A CA 1
ATOM 1682 C C . VAL A 1 214 ? -1.738 -9.455 2.093 1.00 87.06 214 VAL A C 1
ATOM 1684 O O . VAL A 1 214 ? -1.319 -10.596 2.270 1.00 87.06 214 VAL A O 1
ATOM 1687 N N . TRP A 1 215 ? -2.102 -8.661 3.089 1.00 86.19 215 TRP A N 1
ATOM 1688 C CA . TRP A 1 215 ? -2.065 -9.072 4.486 1.00 86.19 215 TRP A CA 1
ATOM 1689 C C . TRP A 1 215 ? -3.428 -9.592 4.923 1.00 86.19 215 TRP A C 1
ATOM 1691 O O . TRP A 1 215 ? -4.436 -8.909 4.748 1.00 86.19 215 TRP A O 1
ATOM 1701 N N . TYR A 1 216 ? -3.435 -10.780 5.522 1.00 81.38 216 TYR A N 1
ATOM 1702 C CA . TYR A 1 216 ? -4.630 -11.442 6.061 1.00 81.38 216 TYR A CA 1
ATOM 1703 C C . TYR A 1 216 ? -4.687 -11.417 7.593 1.00 81.38 216 TYR A C 1
ATOM 1705 O O . TYR A 1 216 ? -5.626 -11.913 8.210 1.00 81.38 216 TYR A O 1
ATOM 1713 N N . GLY A 1 217 ? -3.642 -10.877 8.213 1.00 81.44 217 GLY A N 1
ATOM 1714 C CA . GLY A 1 217 ? -3.499 -10.760 9.650 1.00 81.44 217 GLY A CA 1
ATOM 1715 C C . GLY A 1 217 ? -2.167 -10.108 10.022 1.00 81.44 217 GLY A C 1
ATOM 1716 O O . GLY A 1 217 ? -1.321 -9.905 9.147 1.00 81.44 217 GLY A O 1
ATOM 1717 N N . PRO A 1 218 ? -1.913 -9.892 11.323 1.00 81.44 218 PRO A N 1
ATOM 1718 C CA . PRO A 1 218 ? -0.661 -9.334 11.835 1.00 81.44 218 PRO A CA 1
ATOM 1719 C C . PRO A 1 218 ? 0.601 -10.073 11.375 1.00 81.44 218 PRO A C 1
ATOM 1721 O O . PRO A 1 218 ? 1.656 -9.473 11.202 1.00 81.44 218 PRO A O 1
ATOM 1724 N N . THR A 1 219 ? 0.516 -11.385 11.170 1.00 85.00 219 THR A N 1
ATOM 1725 C CA . THR A 1 219 ? 1.679 -12.230 10.861 1.00 85.00 219 THR A CA 1
ATOM 1726 C C . THR A 1 219 ? 1.606 -12.886 9.498 1.00 85.00 219 THR A C 1
ATOM 1728 O O . THR A 1 219 ? 2.585 -13.474 9.065 1.00 85.00 219 THR A O 1
ATOM 1731 N N . THR A 1 220 ? 0.454 -12.830 8.833 1.00 86.06 220 THR A N 1
ATOM 1732 C CA . THR A 1 220 ? 0.158 -13.690 7.687 1.00 86.06 220 THR A CA 1
ATOM 1733 C C . THR A 1 220 ? -0.117 -12.847 6.456 1.00 86.06 220 THR A C 1
ATOM 1735 O O . THR A 1 220 ? -0.993 -11.979 6.471 1.00 86.06 220 THR A O 1
ATOM 1738 N N . PHE A 1 221 ? 0.610 -13.113 5.376 1.00 87.38 221 PHE A N 1
ATOM 1739 C CA . PHE A 1 221 ? 0.420 -12.443 4.094 1.00 87.38 221 PHE A CA 1
ATOM 1740 C C . PHE A 1 221 ? 0.642 -13.397 2.923 1.00 87.38 221 PHE A C 1
ATOM 1742 O O . PHE A 1 221 ? 1.249 -14.449 3.087 1.00 87.38 221 PHE A O 1
ATOM 1749 N N . ALA A 1 222 ? 0.197 -12.992 1.738 1.00 85.62 222 ALA A N 1
ATOM 1750 C CA . ALA A 1 222 ? 0.567 -13.607 0.468 1.00 85.62 222 ALA A CA 1
ATOM 1751 C C . ALA A 1 222 ? 1.180 -12.558 -0.462 1.00 85.62 222 ALA A C 1
ATOM 1753 O O . ALA A 1 222 ? 0.858 -11.369 -0.364 1.00 85.62 222 ALA A O 1
ATOM 1754 N N . VAL A 1 223 ? 2.051 -12.991 -1.373 1.00 86.19 223 VAL A N 1
ATOM 1755 C CA . VAL A 1 223 ? 2.633 -12.129 -2.409 1.00 86.19 223 VAL A CA 1
ATOM 1756 C C . VAL A 1 223 ? 2.196 -12.613 -3.784 1.00 86.19 223 VAL A C 1
ATOM 1758 O O . VAL A 1 223 ? 2.369 -13.776 -4.153 1.00 86.19 223 VAL A O 1
ATOM 1761 N N . PHE A 1 224 ? 1.666 -11.683 -4.565 1.00 85.19 224 PHE A N 1
ATOM 1762 C CA . PHE A 1 224 ? 1.261 -11.882 -5.945 1.00 85.19 224 PHE A CA 1
ATOM 1763 C C . PHE A 1 224 ? 2.133 -11.035 -6.859 1.00 85.19 224 PHE A C 1
ATOM 1765 O O . PHE A 1 224 ? 2.550 -9.940 -6.487 1.00 85.19 224 PHE A O 1
ATOM 1772 N N . SER A 1 225 ? 2.380 -11.522 -8.065 1.00 86.25 225 SER A N 1
ATOM 1773 C CA . SER A 1 225 ? 3.012 -10.754 -9.128 1.00 86.25 225 SER A CA 1
ATOM 1774 C C . SER A 1 225 ? 2.041 -10.596 -10.288 1.00 86.25 225 SER A C 1
ATOM 1776 O O . SER A 1 225 ? 1.236 -11.474 -10.589 1.00 86.25 225 SER A O 1
ATOM 1778 N N . SER A 1 226 ? 2.103 -9.440 -10.927 1.00 87.69 226 SER A N 1
ATOM 1779 C CA . SER A 1 226 ? 1.438 -9.193 -12.205 1.00 87.69 226 SER A CA 1
ATOM 1780 C C . SER A 1 226 ? 2.154 -9.908 -13.357 1.00 87.69 226 SER A C 1
ATOM 1782 O O . SER A 1 226 ? 3.296 -10.352 -13.228 1.00 87.69 226 SER A O 1
ATOM 1784 N N . SER A 1 227 ? 1.488 -9.992 -14.511 1.00 88.50 227 SER A N 1
ATOM 1785 C CA . SER A 1 227 ? 2.194 -10.289 -15.763 1.00 88.50 227 SER A CA 1
ATOM 1786 C C . SER A 1 227 ? 3.133 -9.129 -16.117 1.00 88.50 227 SER A C 1
ATOM 1788 O O . SER A 1 227 ? 2.753 -7.976 -15.899 1.00 88.50 227 SER A O 1
ATOM 1790 N N . PRO A 1 228 ? 4.330 -9.400 -16.663 1.00 90.75 228 PRO A N 1
ATOM 1791 C CA . PRO A 1 228 ? 5.282 -8.348 -16.988 1.00 90.75 228 PRO A CA 1
ATOM 1792 C C . PRO A 1 228 ? 4.732 -7.409 -18.067 1.00 90.75 228 PRO A C 1
ATOM 1794 O O . PRO A 1 228 ? 4.139 -7.857 -19.050 1.00 90.75 228 PRO A O 1
ATOM 1797 N N . VAL A 1 229 ? 4.986 -6.111 -17.908 1.00 91.00 229 VAL A N 1
ATOM 1798 C CA . VAL A 1 229 ? 4.709 -5.079 -18.915 1.00 91.00 229 VAL A CA 1
ATOM 1799 C C . VAL A 1 229 ? 6.018 -4.617 -19.536 1.00 91.00 229 VAL A C 1
ATOM 1801 O O . VAL A 1 229 ? 6.963 -4.302 -18.816 1.00 91.00 229 VAL A O 1
ATOM 1804 N N . ILE A 1 230 ? 6.056 -4.571 -20.868 1.00 92.25 230 ILE A N 1
ATOM 1805 C CA . ILE A 1 230 ? 7.190 -4.050 -21.637 1.00 92.25 230 ILE A CA 1
ATOM 1806 C C . ILE A 1 230 ? 7.016 -2.543 -21.820 1.00 92.25 230 ILE A C 1
ATOM 1808 O O . ILE A 1 230 ? 5.932 -2.077 -22.179 1.00 92.25 230 ILE A O 1
ATOM 1812 N N . ILE A 1 231 ? 8.084 -1.786 -21.586 1.00 90.88 231 ILE A N 1
ATOM 1813 C CA . ILE A 1 231 ? 8.096 -0.338 -21.794 1.00 90.88 231 ILE A CA 1
ATOM 1814 C C . ILE A 1 231 ? 8.514 -0.023 -23.230 1.00 90.88 231 ILE A C 1
ATOM 1816 O O . ILE A 1 231 ? 9.689 -0.083 -23.598 1.00 90.88 231 ILE A O 1
ATOM 1820 N N . ASP A 1 232 ? 7.545 0.374 -24.046 1.00 87.94 232 ASP A N 1
ATOM 1821 C CA . ASP A 1 232 ? 7.799 0.841 -25.404 1.00 87.94 232 ASP A CA 1
ATOM 1822 C C . ASP A 1 232 ? 7.927 2.372 -25.441 1.00 87.94 232 ASP A C 1
ATOM 1824 O O . ASP A 1 232 ? 6.984 3.101 -25.131 1.00 87.94 232 ASP A O 1
ATOM 1828 N N . LEU A 1 233 ? 9.120 2.855 -25.798 1.00 85.25 233 LEU A N 1
ATOM 1829 C CA . LEU A 1 233 ? 9.433 4.275 -25.968 1.00 85.25 233 LEU A CA 1
ATOM 1830 C C . LEU A 1 233 ? 9.598 4.647 -27.445 1.00 85.25 233 LEU A C 1
ATOM 1832 O O . LEU A 1 233 ? 10.052 5.754 -27.747 1.00 85.25 233 LEU A O 1
ATOM 1836 N N . THR A 1 234 ? 9.259 3.738 -28.362 1.00 87.00 234 THR A N 1
ATOM 1837 C CA . THR A 1 234 ? 9.355 3.973 -29.799 1.00 87.00 234 THR A CA 1
ATOM 1838 C C . THR A 1 234 ? 8.453 5.151 -30.176 1.00 87.00 234 THR A C 1
ATOM 1840 O O . THR A 1 234 ? 7.245 5.110 -29.921 1.00 87.00 234 THR A O 1
ATOM 1843 N N . PRO A 1 235 ? 8.996 6.225 -30.781 1.00 83.25 235 PRO A N 1
ATOM 1844 C CA . PRO A 1 235 ? 8.176 7.337 -31.238 1.00 83.25 235 PRO A CA 1
ATOM 1845 C C . PRO A 1 235 ? 7.120 6.861 -32.247 1.00 83.25 235 PRO A C 1
ATOM 1847 O O . PRO A 1 235 ? 7.428 6.020 -33.097 1.00 83.25 235 PRO A O 1
ATOM 1850 N N . PRO A 1 236 ? 5.890 7.406 -32.218 1.00 82.25 236 PRO A N 1
ATOM 1851 C CA . PRO A 1 236 ? 4.872 7.035 -33.190 1.00 82.25 236 PRO A CA 1
ATOM 1852 C C . PRO A 1 236 ? 5.329 7.407 -34.605 1.00 82.25 236 PRO A C 1
ATOM 1854 O O . PRO A 1 236 ? 5.775 8.528 -34.859 1.00 82.25 236 PRO A O 1
ATOM 1857 N N . ILE A 1 237 ? 5.186 6.475 -35.545 1.00 85.31 237 ILE A N 1
ATOM 1858 C CA . ILE A 1 237 ? 5.490 6.723 -36.956 1.00 85.31 237 ILE A CA 1
ATOM 1859 C C . ILE A 1 237 ? 4.301 7.460 -37.578 1.00 85.31 237 ILE A C 1
ATOM 1861 O O . ILE A 1 237 ? 3.206 6.912 -37.694 1.00 85.31 237 ILE A O 1
ATOM 1865 N N . ILE A 1 238 ? 4.512 8.707 -38.001 1.00 78.62 238 ILE A N 1
ATOM 1866 C CA . ILE A 1 238 ? 3.522 9.452 -38.785 1.00 78.62 238 ILE A CA 1
ATOM 1867 C C . ILE A 1 238 ? 3.742 9.120 -40.260 1.00 78.62 238 ILE A C 1
ATOM 1869 O O . ILE A 1 238 ? 4.652 9.656 -40.893 1.00 78.62 238 ILE A O 1
ATOM 1873 N N . ASN A 1 239 ? 2.876 8.282 -40.826 1.00 73.38 239 ASN A N 1
ATOM 1874 C CA . ASN A 1 239 ? 2.784 8.145 -42.276 1.00 73.38 239 ASN A CA 1
ATOM 1875 C C . ASN A 1 239 ? 1.942 9.298 -42.828 1.00 73.38 239 ASN A C 1
ATOM 1877 O O . ASN A 1 239 ? 0.738 9.372 -42.584 1.00 73.38 239 ASN A O 1
ATOM 1881 N N . ARG A 1 240 ? 2.579 10.210 -43.569 1.00 68.62 240 ARG A N 1
ATOM 1882 C CA . ARG A 1 240 ? 1.856 11.148 -44.434 1.00 68.62 240 ARG A CA 1
ATOM 1883 C C . ARG A 1 240 ? 1.447 10.383 -45.692 1.00 68.62 240 ARG A C 1
ATOM 1885 O O . ARG A 1 240 ? 2.314 10.055 -46.498 1.00 68.62 240 ARG A O 1
ATOM 1892 N N . LEU A 1 241 ? 0.162 10.046 -45.782 1.00 63.41 241 LEU A N 1
ATOM 1893 C CA . LEU A 1 241 ? -0.482 9.622 -47.027 1.00 63.41 241 LEU A CA 1
ATOM 1894 C C . LEU A 1 241 ? -0.644 10.821 -47.967 1.00 63.41 241 LEU A C 1
ATOM 1896 O O . LEU A 1 241 ? -0.891 11.934 -47.446 1.00 63.41 241 LEU A O 1
#

Sequence (241 aa):
MSRKYSGQELSNGVVTIHNDRNGREIQTSIFLTVKLLTNEKIILSLWAENNVGLKSSVARVSLNVLQSSSSNEVENDWGPLEIEKHSCVVHFCNNDCTCAIVGRPCVDSNTIVECINISNTDALLDRWPTFTMSASSACLAGHWIPSERGKLNNTVERFEWSIGMFDHVVGEGVFDVQSKTPCHDIGLRWEFVHCLPINKSFLHDEKYVVYLKVWYGPTTFAVFSSSPVIIDLTPPIINRL

pLDDT: mean 78.52, std 12.55, range [42.91, 94.06]

Foldseek 3Di:
DDDDFAACQFQVHDDDDDDPDPPDDDDDDTDTPDQDDAQDKDKDWDWDADPVGAIDFIAIWIWGFHDAPDPDPVPSRDGDIDTDEPDFDQFALVQCGRHDDGQDHDDDDPDNDAAAADECPPPQNVDDWDKDWDDAFFKIKIFTDRDPSRVVPSQFNFKKKAKEFPPDDTNHQHDPPVPHDRITTDGHHGMHMDGGPDPHTRDAQTWMKMWMWTDRGRRYIYIDIDDTDGHHPDPDDDDDD